Protein 5CQY (pdb70)

Solvent-accessible surface area: 10645 Å² total; per-residue (Å²): 164,116,141,60,30,0,56,84,5,9,33,0,88,1,46,38,68,142,48,105,42,30,0,0,0,0,0,42,93,101,15,0,61,174,58,6,7,0,0,0,0,0,8,41,122,138,84,80,65,102,101,27,26,12,114,29,95,62,184,217,50,1,0,10,0,0,4,2,14,7,0,0,0,86,67,18,30,4,78,109,102,26,90,20,42,111,90,31,23,57,79,0,23,44,59,6,38,98,2,17,21,103,207,107,103,54,32,0,60,56,5,11,34,0,93,0,80,129,82,57,36,0,0,0,0,0,38,89,162,16,0,66,166,28,6,3,0,3,0,0,0,7,46,100,79,62,99,66,55,102,38,29,4,90,21,73,37,192,98,210,86,21,3,0,24,0,17,12,5,20,10,0,14,1,112,86,61,26,3,89,110,92,23,94,17,47,106,76,28,20,88,84,0,9,50,50,10,29,113,5,6,45,18,103,50,71,53,40,84,19,34,69,77,26,82,53,19,58,27

CATH classification: 2.30.30.110

Secondary structure (DSSP, 8-state):
-------TTEEEEEE----EEEEEE-S-HHHHHHHT-EEEEEEES-----TTEEE------EEEGGG-EEE-TTTTT-EEEEE--HHHHHHHHHHHHHHS--/-------TTEEEEE---EEEEE-S-HHHHHHHS-EEEEEEESS----TTEEEEE-SSSEEEEETT--EEE-HHHH-EEEEEE--HHHHHHHHHHHHHHH---/-PPP---S--TT---

Structure (mmCIF, N/CA/C/O backbone):
data_5CQY
#
_entry.id   5CQY
#
_cell.length_a   52.170
_cell.length_b   52.170
_cell.length_c   197.590
_cell.angle_alpha   90.00
_cell.angle_beta   90.00
_cell.angle_gamma   120.00
#
_symmetry.space_group_name_H-M   'P 61'
#
loop_
_entity.id
_entity.type
_entity.pdbx_description
1 polymer 'Endoribonuclease MazF'
2 polymer 'Antitoxin MazE'
3 water water
#
loop_
_atom_site.group_PDB
_atom_site.id
_atom_site.type_sy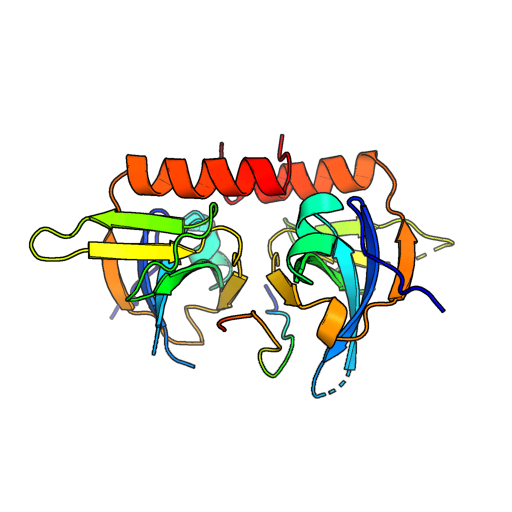mbol
_atom_site.label_atom_id
_atom_site.label_alt_id
_atom_site.label_comp_id
_atom_site.label_asym_id
_atom_site.label_entity_id
_atom_site.label_seq_id
_atom_site.pdbx_PDB_ins_code
_atom_site.Cartn_x
_atom_site.Cartn_y
_atom_site.Cartn_z
_atom_site.occupancy
_atom_site.B_iso_or_equiv
_atom_site.auth_seq_id
_atom_site.auth_comp_id
_atom_site.auth_asym_id
_atom_site.auth_atom_id
_atom_site.pdbx_PDB_model_num
ATOM 1 N N . VAL A 1 2 ? 59.551 -84.362 45.282 1.00 63.32 2 VAL A N 1
ATOM 2 C CA . VAL A 1 2 ? 60.340 -83.149 45.066 1.00 72.04 2 VAL A CA 1
ATOM 3 C C . VAL A 1 2 ? 59.684 -82.255 44.022 1.00 65.09 2 VAL A C 1
ATOM 4 O O . VAL A 1 2 ? 59.235 -82.734 42.987 1.00 71.73 2 VAL A O 1
ATOM 6 N N . SER A 1 3 ? 59.618 -80.959 44.310 1.00 54.76 3 SER A N 1
ATOM 7 C CA . SER A 1 3 ? 59.137 -79.989 43.333 1.00 56.89 3 SER A CA 1
ATOM 8 C C . SER A 1 3 ? 60.283 -79.174 42.714 1.00 62.74 3 SER A C 1
ATOM 9 O O . SER A 1 3 ? 61.128 -78.624 43.425 1.00 72.40 3 SER A O 1
ATOM 12 N N . ARG A 1 4 ? 60.291 -79.095 41.386 1.00 60.03 4 ARG A N 1
ATOM 13 C CA . ARG A 1 4 ? 61.412 -78.535 40.637 1.00 56.95 4 ARG A CA 1
ATOM 14 C C . ARG A 1 4 ? 61.603 -77.036 40.817 1.00 54.93 4 ARG A C 1
ATOM 15 O O . ARG A 1 4 ? 60.641 -76.287 41.024 1.00 49.98 4 ARG A O 1
ATOM 23 N N . TYR A 1 5 ? 62.863 -76.614 40.735 1.00 54.58 5 TYR A N 1
ATOM 24 C CA . TYR A 1 5 ? 63.215 -75.209 40.789 1.00 48.77 5 TYR A CA 1
ATOM 25 C C . TYR A 1 5 ? 62.809 -74.572 39.482 1.00 57.56 5 TYR A C 1
ATOM 26 O O . TYR A 1 5 ? 63.143 -75.080 38.410 1.00 54.86 5 TYR A O 1
ATOM 35 N N . VAL A 1 6 ? 62.085 -73.461 39.582 1.00 60.44 6 VAL A N 1
ATOM 36 C CA . VAL A 1 6 ? 61.648 -72.703 38.418 1.00 53.39 6 VAL A CA 1
ATOM 37 C C . VAL A 1 6 ? 62.359 -71.366 38.374 1.00 56.42 6 VAL A C 1
ATOM 38 O O . VAL A 1 6 ? 62.223 -70.554 39.289 1.00 60.96 6 VAL A O 1
ATOM 42 N N . PRO A 1 7 ? 63.123 -71.133 37.300 1.00 50.48 7 PRO A N 1
ATOM 43 C CA . PRO A 1 7 ? 63.816 -69.864 37.096 1.00 51.14 7 PRO A CA 1
ATOM 44 C C . PRO A 1 7 ? 62.889 -68.674 37.306 1.00 55.47 7 PRO A C 1
ATOM 45 O O . PRO A 1 7 ? 61.704 -68.754 36.991 1.00 62.46 7 PRO A O 1
ATOM 49 N N . ASP A 1 8 ? 63.427 -67.593 37.855 1.00 51.37 8 ASP A N 1
ATOM 50 C CA . ASP A 1 8 ? 62.702 -66.336 37.956 1.00 49.83 8 ASP A CA 1
ATOM 51 C C . ASP A 1 8 ? 63.560 -65.171 37.484 1.00 56.42 8 ASP A C 1
ATOM 52 O O . ASP A 1 8 ? 64.768 -65.311 37.283 1.00 61.20 8 ASP A O 1
ATOM 57 N N . MET A 1 9 ? 62.922 -64.019 37.302 1.00 56.29 9 MET A N 1
ATOM 58 C CA . MET A 1 9 ? 63.605 -62.836 36.810 1.00 51.12 9 MET A CA 1
ATOM 59 C C . MET A 1 9 ? 64.763 -62.493 37.727 1.00 50.47 9 MET A C 1
ATOM 60 O O . MET A 1 9 ? 64.586 -62.316 38.928 1.00 59.19 9 MET A O 1
ATOM 65 N N . GLY A 1 10 ? 65.954 -62.383 37.161 1.00 51.27 10 GLY A N 1
ATOM 66 C CA . GLY A 1 10 ? 67.112 -62.005 37.950 1.00 47.59 10 GLY A CA 1
ATOM 67 C C . GLY A 1 10 ? 67.950 -63.186 38.398 1.00 45.97 10 GLY A C 1
ATOM 68 O O . GLY A 1 10 ? 69.122 -63.033 38.704 1.00 51.25 10 GLY A O 1
ATOM 69 N N . ASP A 1 11 ? 67.360 -64.374 38.426 1.00 50.92 11 ASP A N 1
ATOM 70 C CA . ASP A 1 11 ? 68.101 -65.550 38.861 1.00 49.68 11 ASP A CA 1
ATOM 71 C C . ASP A 1 11 ? 69.348 -65.748 38.012 1.00 50.56 11 ASP A C 1
ATOM 72 O O . ASP A 1 11 ? 69.315 -65.553 36.800 1.00 47.22 11 ASP A O 1
ATOM 77 N N . LEU A 1 12 ? 70.448 -66.130 38.652 1.00 47.53 12 LEU A N 1
ATOM 78 C CA . LEU A 1 12 ? 71.606 -66.622 37.913 1.00 47.14 12 LEU A CA 1
ATOM 79 C C . LEU A 1 12 ? 71.515 -68.137 37.926 1.00 50.07 12 LEU A C 1
ATOM 80 O O . LEU A 1 12 ? 71.293 -68.743 38.975 1.00 49.89 12 LEU A O 1
ATOM 85 N N . ILE A 1 13 ? 71.631 -68.745 36.753 1.00 48.44 13 ILE A N 1
ATOM 86 C CA . ILE A 1 13 ? 71.417 -70.174 36.658 1.00 39.73 13 ILE A CA 1
ATOM 87 C C . ILE A 1 13 ? 72.552 -70.897 35.970 1.00 35.96 13 ILE A C 1
ATOM 88 O O . ILE A 1 13 ? 73.371 -70.310 35.272 1.00 42.60 13 ILE A O 1
ATOM 93 N N . TRP A 1 14 ? 72.569 -72.199 36.173 1.00 33.68 14 TRP A N 1
ATOM 94 C CA . TRP A 1 14 ? 73.552 -73.062 35.558 1.00 51.15 14 TRP A CA 1
ATOM 95 C C . TRP A 1 14 ? 72.762 -73.899 34.550 1.00 49.09 14 TRP A C 1
ATOM 96 O O . TRP A 1 14 ? 71.772 -74.537 34.908 1.00 50.83 14 TRP A O 1
ATOM 107 N N . VAL A 1 15 ? 73.166 -73.873 33.287 1.00 51.55 15 VAL A N 1
ATOM 108 C CA . VAL A 1 15 ? 72.437 -74.641 32.271 1.00 66.11 15 VAL A CA 1
ATOM 109 C C . VAL A 1 15 ? 73.356 -75.525 31.438 1.00 94.30 15 VAL A C 1
ATOM 110 O O . VAL A 1 15 ? 74.545 -75.235 31.295 1.00 106.46 15 VAL A O 1
ATOM 114 N N . ASP A 1 16 ? 72.796 -76.601 30.888 1.00 107.25 16 ASP A N 1
ATOM 115 C CA . ASP A 1 16 ? 73.598 -77.656 30.273 1.00 121.21 16 ASP A CA 1
ATOM 116 C C . ASP A 1 16 ? 73.288 -77.875 28.788 1.00 127.20 16 ASP A C 1
ATOM 117 O O . ASP A 1 16 ? 72.129 -77.858 28.373 1.00 131.36 16 ASP A O 1
ATOM 122 N N . PHE A 1 17 ? 74.342 -78.078 27.998 1.00 127.60 17 PHE A N 1
ATOM 123 C CA . PHE A 1 17 ? 74.219 -78.236 26.548 1.00 126.57 17 PHE A CA 1
ATOM 124 C C . PHE A 1 17 ? 75.190 -79.287 25.989 1.00 134.21 17 PHE A C 1
ATOM 125 O O . PHE A 1 17 ? 76.091 -79.749 26.693 1.00 137.49 17 PHE A O 1
ATOM 133 N N . ASP A 1 18 ? 74.9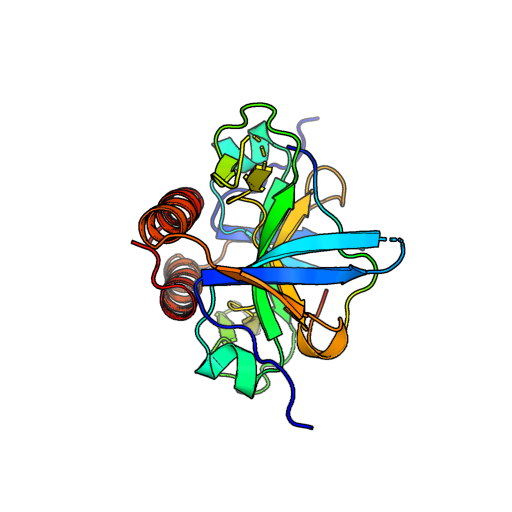86 -79.672 24.729 1.00 135.13 18 ASP A N 1
ATOM 134 C CA . ASP A 1 18 ? 75.801 -80.702 24.077 1.00 136.37 18 ASP A CA 1
ATOM 135 C C . ASP A 1 18 ? 76.638 -80.184 22.898 1.00 137.24 18 ASP A C 1
ATOM 136 O O . ASP A 1 18 ? 76.086 -79.684 21.918 1.00 132.75 18 ASP A O 1
ATOM 138 N N . PRO A 1 19 ? 77.971 -80.239 23.027 1.00 142.36 19 PRO A N 1
ATOM 139 C CA . PRO A 1 19 ? 78.706 -80.710 24.189 1.00 143.88 19 PRO A CA 1
ATOM 140 C C . PRO A 1 19 ? 79.594 -79.601 24.719 1.00 145.67 19 PRO A C 1
ATOM 141 O O . PRO A 1 19 ? 80.129 -78.812 23.946 1.00 146.02 19 PRO A O 1
ATOM 145 N N . GLY A 1 27 ? 79.339 -79.432 28.329 1.00 123.79 27 GLY A N 1
ATOM 146 C CA . GLY A 1 27 ? 79.534 -78.044 28.712 1.00 122.79 27 GLY A CA 1
ATOM 147 C C . GLY A 1 27 ? 78.414 -77.485 29.569 1.00 116.92 27 GLY A C 1
ATOM 148 O O . GLY A 1 27 ? 77.239 -77.765 29.337 1.00 118.31 27 GLY A O 1
ATOM 149 N N . HIS A 1 28 ? 78.745 -76.640 30.539 1.00 105.30 28 HIS A N 1
ATOM 150 C CA . HIS A 1 28 ? 77.730 -76.019 31.366 1.00 91.14 28 HIS A CA 1
ATOM 151 C C . HIS A 1 28 ? 78.035 -74.553 31.453 1.00 83.66 28 HIS A C 1
ATOM 152 O O . HIS A 1 28 ? 79.167 -74.166 31.494 1.00 89.98 28 HIS A O 1
ATOM 159 N N . ARG A 1 29 ? 77.028 -73.722 31.511 1.00 78.62 29 ARG A N 1
ATOM 160 C CA . ARG A 1 29 ? 77.206 -72.277 31.447 1.00 76.13 29 ARG A CA 1
ATOM 161 C C . ARG A 1 29 ? 76.270 -71.581 32.431 1.00 68.12 29 ARG A C 1
ATOM 162 O O . ARG A 1 29 ? 75.140 -72.030 32.644 1.00 69.01 29 ARG A O 1
ATOM 170 N N . PRO A 1 30 ? 76.737 -70.486 33.043 1.00 51.73 30 PRO A N 1
ATOM 171 C CA . PRO A 1 30 ? 75.844 -69.622 33.818 1.00 50.94 30 PRO A CA 1
ATOM 172 C C . PRO A 1 30 ? 75.089 -68.691 32.884 1.00 49.82 30 PRO A C 1
ATOM 173 O O . PRO A 1 30 ? 75.635 -68.300 31.854 1.00 47.95 30 PRO A O 1
ATOM 177 N N . ALA A 1 31 ? 73.878 -68.302 33.263 1.00 37.70 31 ALA A N 1
ATOM 178 C CA . ALA A 1 31 ? 73.123 -67.333 32.498 1.00 40.27 31 ALA A CA 1
ATOM 179 C C . ALA A 1 31 ? 72.252 -66.527 33.445 1.00 42.45 31 ALA A C 1
ATOM 180 O O . ALA A 1 31 ? 71.888 -67.006 34.521 1.00 44.34 31 ALA A O 1
ATOM 182 N N . VAL A 1 32 ? 71.906 -65.312 33.035 1.00 42.25 32 VAL A N 1
ATOM 183 C CA . VAL A 1 32 ? 70.969 -64.484 33.786 1.00 44.94 32 VAL A CA 1
ATOM 184 C C . VAL A 1 32 ? 69.563 -64.537 33.178 1.00 48.02 32 VAL A C 1
ATOM 185 O O . VAL A 1 32 ? 69.391 -64.320 31.992 1.00 50.69 32 VAL A O 1
ATOM 189 N N . VAL A 1 33 ? 68.562 -64.808 34.007 1.00 47.85 33 VAL A N 1
ATOM 190 C CA . VAL A 1 33 ? 67.192 -64.967 33.548 1.00 42.11 33 VAL A CA 1
ATOM 191 C C . VAL A 1 33 ? 66.469 -63.627 33.431 1.00 50.69 33 VAL A C 1
ATOM 192 O O . VAL A 1 33 ? 66.337 -62.889 34.417 1.00 51.48 33 VAL A O 1
ATOM 196 N N . LEU A 1 34 ? 66.054 -63.289 32.209 1.00 52.71 34 LEU A N 1
ATOM 197 C CA . LEU A 1 34 ? 65.343 -62.030 31.955 1.00 52.71 34 LEU A CA 1
ATOM 198 C C . LEU A 1 34 ? 63.816 -62.053 31.996 1.00 54.90 34 LEU A C 1
ATOM 199 O O . LEU A 1 34 ? 63.189 -61.034 32.269 1.00 66.31 34 LEU A O 1
ATOM 204 N N . SER A 1 35 ? 63.226 -63.221 31.785 1.00 49.64 35 SER A N 1
ATOM 205 C CA . SER A 1 35 ? 61.779 -63.354 31.763 1.00 47.54 35 SER A CA 1
ATOM 206 C C . SER A 1 35 ? 61.231 -63.644 33.162 1.00 65.18 35 SER A C 1
ATOM 207 O O . SER A 1 35 ? 61.924 -64.224 33.994 1.00 74.63 35 SER A O 1
ATOM 210 N N . PRO A 1 36 ? 59.976 -63.232 33.422 1.00 66.26 36 PRO A N 1
ATOM 211 C CA . PRO A 1 36 ? 59.250 -63.454 34.681 1.00 54.10 36 PRO A CA 1
ATOM 212 C C . PRO A 1 36 ? 58.738 -64.875 34.908 1.00 59.31 36 PRO A C 1
ATOM 213 O O . PRO A 1 36 ? 58.512 -65.652 33.982 1.00 64.16 36 PRO A O 1
ATOM 217 N N . PHE A 1 37 ? 58.534 -65.185 36.181 1.00 69.87 37 PHE A N 1
ATOM 218 C CA . PHE A 1 37 ? 58.142 -66.512 36.640 1.00 65.84 37 PHE A CA 1
ATOM 219 C C . PHE A 1 37 ? 56.945 -67.122 35.904 1.00 61.98 37 PHE A C 1
ATOM 220 O O . PHE A 1 37 ? 56.998 -68.279 35.479 1.00 54.54 37 PHE A O 1
ATOM 228 N N . MET A 1 38 ? 55.880 -66.371 35.763 1.00 67.16 38 MET A N 1
ATOM 229 C CA . MET A 1 38 ? 54.699 -66.861 35.096 1.00 65.43 38 MET A CA 1
ATOM 230 C C . MET A 1 38 ? 55.041 -67.478 33.763 1.00 59.52 38 MET A C 1
ATOM 231 O O . MET A 1 38 ? 54.773 -68.620 33.520 1.00 66.13 38 MET A O 1
ATOM 234 N N . TYR A 1 39 ? 55.649 -66.703 32.901 1.00 45.48 39 TYR A N 1
ATOM 235 C CA . TYR A 1 39 ? 56.089 -67.187 31.601 1.00 43.50 39 TYR A CA 1
ATOM 236 C C . TYR A 1 39 ? 56.983 -68.425 31.667 1.00 56.42 39 TYR A C 1
ATOM 237 O O . TYR A 1 39 ? 56.678 -69.452 31.029 1.00 49.45 39 TYR A O 1
ATOM 246 N N . ASN A 1 40 ? 58.087 -68.315 32.417 1.00 56.71 40 ASN A N 1
ATOM 247 C CA . ASN A 1 40 ? 59.064 -69.403 32.545 1.00 53.64 40 ASN A CA 1
ATOM 248 C C . ASN A 1 40 ? 58.414 -70.699 33.026 1.00 44.07 40 ASN A C 1
ATOM 249 O O . ASN A 1 40 ? 58.695 -71.773 32.503 1.00 48.52 40 ASN A O 1
ATOM 254 N N . ASN A 1 41 ? 57.537 -70.599 34.021 1.00 41.01 41 ASN A N 1
ATOM 255 C CA . ASN A 1 41 ? 56.831 -71.778 34.524 1.00 55.97 41 ASN A CA 1
ATOM 256 C C . ASN A 1 41 ? 55.849 -72.384 33.515 1.00 59.73 41 ASN A C 1
ATOM 257 O O . ASN A 1 41 ? 55.861 -73.600 33.287 1.00 49.70 41 ASN A O 1
ATOM 262 N N . LYS A 1 42 ? 55.017 -71.547 32.900 1.00 57.83 42 LYS A N 1
ATOM 263 C CA . LYS A 1 42 ? 54.044 -72.000 31.918 1.00 59.35 42 LYS A CA 1
ATOM 264 C C . LYS A 1 42 ? 54.632 -72.648 30.710 1.00 60.98 42 LYS A C 1
ATOM 265 O O . LYS A 1 42 ? 54.177 -73.662 30.283 1.00 56.35 42 LYS A O 1
ATOM 271 N N . THR A 1 43 ? 55.677 -72.064 30.175 1.00 63.81 43 THR A N 1
ATOM 272 C CA . THR A 1 43 ? 56.270 -72.551 28.933 1.00 59.48 43 THR A CA 1
ATOM 273 C C . THR A 1 43 ? 57.437 -73.537 29.079 1.00 60.99 43 THR A C 1
ATOM 274 O O . THR A 1 43 ? 57.830 -74.190 28.107 1.00 57.80 43 THR A O 1
ATOM 278 N N . GLY A 1 44 ? 57.996 -73.648 30.282 1.00 59.38 44 GLY A N 1
ATOM 279 C CA . GLY A 1 44 ? 59.175 -74.475 30.486 1.00 42.14 44 GLY A CA 1
ATOM 280 C C . GLY A 1 44 ? 60.317 -73.913 29.684 1.00 39.99 44 GLY A C 1
ATOM 281 O O . GLY A 1 44 ? 61.183 -74.655 29.208 1.00 50.89 44 GLY A O 1
ATOM 282 N N . MET A 1 45 ? 60.305 -72.589 29.536 1.00 35.74 45 MET A N 1
ATOM 283 C CA . MET A 1 45 ? 61.292 -71.860 28.732 1.00 44.73 45 MET A CA 1
ATOM 284 C C . MET A 1 45 ? 61.599 -70.501 29.368 1.00 49.20 45 MET A C 1
ATOM 285 O O . MET A 1 45 ? 60.836 -69.999 30.194 1.00 52.47 45 MET A O 1
ATOM 290 N N . CYS A 1 46 ? 62.709 -69.888 28.994 1.00 46.82 46 CYS A N 1
ATOM 291 C CA . CYS A 1 46 ? 62.964 -68.540 29.478 1.00 45.45 46 CYS A CA 1
ATOM 292 C C . CYS A 1 46 ? 63.897 -67.759 28.581 1.00 37.70 46 CYS A C 1
ATOM 293 O O . CYS A 1 46 ? 64.636 -68.327 27.768 1.00 44.53 46 CYS A O 1
ATOM 296 N N . LEU A 1 47 ? 63.854 -66.443 28.728 1.00 38.76 47 LEU A N 1
ATOM 297 C CA . LEU A 1 47 ? 64.853 -65.579 28.105 1.00 45.69 47 LEU A CA 1
ATOM 298 C C . LEU A 1 47 ? 65.997 -65.268 29.071 1.00 48.02 47 LEU A C 1
ATOM 299 O O . LEU A 1 47 ? 65.777 -64.957 30.244 1.00 51.96 47 LEU A O 1
ATOM 304 N N . CYS A 1 48 ? 67.222 -65.345 28.573 1.00 41.31 48 CYS A N 1
ATOM 305 C CA . CYS A 1 48 ? 68.368 -65.145 29.427 1.00 43.54 48 CYS A CA 1
ATOM 306 C C . CYS A 1 48 ? 69.587 -64.682 28.650 1.00 51.21 48 CYS A C 1
ATOM 307 O O . CYS A 1 48 ? 69.605 -64.749 27.428 1.00 47.54 48 CYS A O 1
ATOM 310 N N . VAL A 1 49 ? 70.594 -64.172 29.360 1.00 47.40 49 VAL A N 1
ATOM 311 C CA . VAL A 1 49 ? 71.860 -63.862 28.707 1.00 48.38 49 VAL A CA 1
ATOM 312 C C . VAL A 1 49 ? 72.986 -64.700 29.309 1.00 41.90 49 VAL A C 1
ATOM 313 O O . VAL A 1 49 ? 73.007 -64.958 30.507 1.00 48.76 49 VAL A O 1
ATOM 317 N N . PRO A 1 50 ? 73.912 -65.153 28.466 1.00 36.37 50 PRO A N 1
ATOM 318 C CA . PRO A 1 50 ? 75.006 -66.004 28.930 1.00 43.16 50 PRO A CA 1
ATOM 319 C C . PRO A 1 50 ? 76.092 -65.222 29.685 1.00 59.26 50 PRO A C 1
ATOM 320 O O . PRO A 1 50 ? 76.355 -64.044 29.410 1.00 61.04 50 PRO A O 1
ATOM 324 N N . CYS A 1 51 ? 76.725 -65.893 30.639 1.00 60.28 51 CYS A N 1
ATOM 325 C CA . CYS A 1 51 ? 77.796 -65.280 31.410 1.00 55.50 51 CYS A CA 1
ATOM 326 C C . CYS A 1 51 ? 79.095 -66.003 31.151 1.00 55.87 51 CYS A C 1
ATOM 327 O O . CYS A 1 51 ? 79.101 -67.149 30.704 1.00 60.55 51 CYS A O 1
ATOM 330 N N . THR A 1 52 ? 80.194 -65.307 31.404 1.00 62.92 52 THR A N 1
ATOM 331 C CA . THR A 1 52 ? 81.516 -65.912 31.413 1.00 62.15 52 THR A CA 1
ATOM 332 C C . THR A 1 52 ? 82.329 -65.227 32.496 1.00 69.55 52 THR A C 1
ATOM 333 O O . THR A 1 52 ? 81.926 -64.184 33.015 1.00 59.48 52 THR A O 1
ATOM 337 N N . THR A 1 53 ? 83.457 -65.836 32.850 1.00 84.80 53 THR A N 1
ATOM 338 C CA . THR A 1 53 ? 84.398 -65.270 33.811 1.00 81.56 53 THR A CA 1
ATOM 339 C C . THR A 1 53 ? 85.423 -64.397 33.099 1.00 81.73 53 THR A C 1
ATOM 340 O O . THR A 1 53 ? 86.165 -63.643 33.721 1.00 82.26 53 THR A O 1
ATOM 344 N N . GLN A 1 54 ? 85.437 -64.487 31.778 1.00 84.49 54 GLN A N 1
ATOM 345 C CA . GLN A 1 54 ? 86.379 -63.735 30.978 1.00 86.69 54 GLN A CA 1
ATOM 346 C C . GLN A 1 54 ? 85.768 -62.402 30.576 1.00 86.80 54 GLN A C 1
ATOM 347 O O . GLN A 1 54 ? 84.827 -62.352 29.788 1.00 81.84 54 GLN A O 1
ATOM 353 N N . SER A 1 55 ? 86.307 -61.319 31.124 1.00 90.81 55 SER A N 1
ATOM 354 C CA . SER A 1 55 ? 85.887 -59.977 30.735 1.00 79.26 55 SER A CA 1
ATOM 355 C C . SER A 1 55 ? 86.923 -59.382 29.786 1.00 72.69 55 SER A C 1
ATOM 356 O O . SER A 1 55 ? 88.062 -59.113 30.183 1.00 64.60 55 SER A O 1
ATOM 359 N N . LYS A 1 56 ? 86.534 -59.234 28.522 1.00 65.43 56 LYS A N 1
ATOM 360 C CA . LYS A 1 56 ? 87.410 -58.669 27.498 1.00 58.80 56 LYS A CA 1
ATOM 361 C C . LYS A 1 56 ? 87.141 -57.193 27.228 1.00 50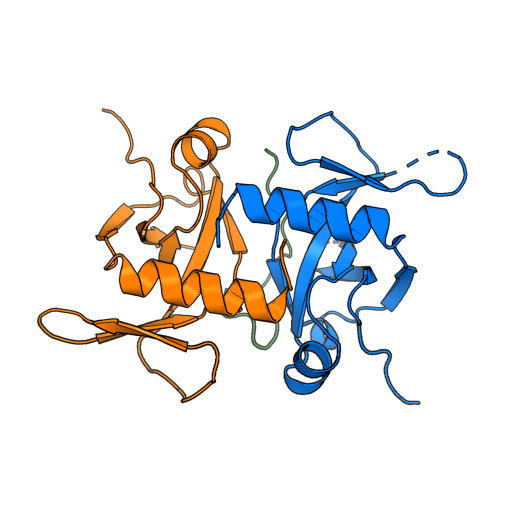.96 56 LYS A C 1
ATOM 362 O O . LYS A 1 56 ? 87.864 -56.565 26.474 1.00 56.88 56 LYS A O 1
ATOM 364 N N . GLY A 1 57 ? 86.106 -56.640 27.856 1.00 61.45 57 GLY A N 1
ATOM 365 C CA . GLY A 1 57 ? 85.758 -55.237 27.680 1.00 64.55 57 GLY A CA 1
ATOM 366 C C . GLY A 1 57 ? 84.932 -54.873 26.455 1.00 68.68 57 GLY A C 1
ATOM 367 O O . GLY A 1 57 ? 85.062 -53.776 25.908 1.00 69.16 57 GLY A O 1
ATOM 368 N N . TYR A 1 58 ? 84.085 -55.795 26.015 1.00 73.22 58 TYR A N 1
ATOM 369 C CA . TYR A 1 58 ? 83.170 -55.527 24.909 1.00 69.65 58 TYR A CA 1
ATOM 370 C C . TYR A 1 58 ? 82.086 -54.531 25.318 1.00 73.54 58 TYR A C 1
ATOM 371 O O . TYR A 1 58 ? 81.706 -54.457 26.490 1.00 75.45 58 TYR A O 1
ATOM 380 N N . PRO A 1 59 ? 81.596 -53.741 24.352 1.00 65.87 59 PRO A N 1
ATOM 381 C CA . PRO A 1 59 ? 80.591 -52.714 24.663 1.00 66.28 59 PRO A CA 1
ATOM 382 C C . PRO A 1 59 ? 79.347 -53.246 25.388 1.00 69.12 59 PRO A C 1
ATOM 383 O O . PRO A 1 59 ? 78.813 -52.532 26.234 1.00 75.11 59 PRO A O 1
ATOM 387 N N . PHE A 1 60 ? 78.901 -54.461 25.074 1.00 59.51 60 PHE A N 1
ATOM 388 C CA . PHE A 1 60 ? 77.684 -54.998 25.693 1.00 61.11 60 PHE A CA 1
ATOM 389 C C . PHE A 1 60 ? 77.879 -55.863 26.944 1.00 57.51 60 PHE A C 1
ATOM 390 O O . PHE A 1 60 ? 76.917 -56.399 27.492 1.00 53.17 60 PHE A O 1
ATOM 398 N N . GLU A 1 61 ? 79.118 -55.990 27.402 1.00 66.86 61 GLU A N 1
ATOM 399 C CA . GLU A 1 61 ? 79.386 -56.683 28.660 1.00 64.82 61 GLU A CA 1
ATOM 400 C C . GLU A 1 61 ? 78.808 -55.927 29.850 1.00 67.71 61 GLU A C 1
ATOM 401 O O . GLU A 1 61 ? 78.819 -54.695 29.887 1.00 69.28 61 GLU A O 1
ATOM 407 N N . VAL A 1 62 ? 78.297 -56.679 30.816 1.00 67.57 62 VAL A N 1
ATOM 408 C CA . VAL A 1 62 ? 77.962 -56.137 32.126 1.00 55.30 62 VAL A CA 1
ATOM 409 C C . VAL A 1 62 ? 78.687 -56.921 33.226 1.00 57.47 62 VAL A C 1
ATOM 410 O O . VAL A 1 62 ? 78.525 -58.138 33.342 1.00 52.20 62 VAL A O 1
ATOM 414 N N . VAL A 1 63 ? 79.494 -56.213 34.019 1.00 55.55 63 VAL A N 1
ATOM 415 C CA . VAL A 1 63 ? 80.188 -56.809 35.158 1.00 47.30 63 VAL A CA 1
ATOM 416 C C . VAL A 1 63 ? 79.209 -57.424 36.161 1.00 53.77 63 VAL A C 1
ATOM 417 O O . VAL A 1 63 ? 78.237 -56.789 36.592 1.00 53.74 63 VAL A O 1
ATOM 421 N N . LEU A 1 64 ? 79.457 -58.677 36.506 1.00 53.42 64 LEU A N 1
ATOM 422 C CA . LEU A 1 64 ? 78.753 -59.321 37.601 1.00 55.05 64 LEU A CA 1
ATOM 423 C C . LEU A 1 64 ? 79.750 -59.441 38.752 1.00 67.80 64 LEU A C 1
ATOM 424 O O . LEU A 1 64 ? 80.748 -60.160 38.637 1.00 65.21 64 LEU A O 1
ATOM 429 N N . SER A 1 65 ? 79.499 -58.730 39.850 1.00 76.54 65 SER A N 1
ATOM 430 C CA . SER A 1 65 ? 80.448 -58.704 40.970 1.00 84.71 65 SER A CA 1
ATOM 431 C C . SER A 1 65 ? 80.129 -59.746 42.050 1.00 81.35 65 SER A C 1
ATOM 432 O O . SER A 1 65 ? 79.148 -59.623 42.784 1.00 72.02 65 SER A O 1
ATOM 435 N N . GLY A 1 66 ? 80.977 -60.765 42.139 1.00 85.42 66 GLY A N 1
ATOM 436 C CA . GLY A 1 66 ? 80.820 -61.809 43.131 1.00 97.68 66 GLY A CA 1
ATOM 437 C C . GLY A 1 66 ? 81.895 -61.618 44.175 1.00 109.86 66 GLY A C 1
ATOM 438 O O . GLY A 1 66 ? 82.460 -60.529 44.290 1.00 110.05 66 GLY A O 1
ATOM 439 N N . GLN A 1 67 ? 82.190 -62.664 44.936 1.00 116.71 67 GLN A N 1
ATOM 440 C CA . GLN A 1 67 ? 83.244 -62.558 45.928 1.00 129.28 67 GLN A CA 1
ATOM 441 C C . GLN A 1 67 ? 84.593 -62.489 45.212 1.00 130.68 67 GLN A C 1
ATOM 442 O O . GLN A 1 67 ? 84.928 -63.377 44.422 1.00 136.20 67 GLN A O 1
ATOM 448 N N . GLU A 1 68 ? 85.349 -61.424 45.485 1.00 121.19 68 GLU A N 1
ATOM 449 C CA . GLU A 1 68 ? 86.643 -61.182 44.850 1.00 117.38 68 GLU A CA 1
ATOM 450 C C . GLU A 1 68 ? 86.483 -60.732 43.406 1.00 119.62 68 GLU A C 1
ATOM 451 O O . GLU A 1 68 ? 85.920 -61.456 42.583 1.00 126.30 68 GLU A O 1
ATOM 457 N N . GLY A 1 71 ? 83.262 -62.172 36.699 1.00 97.85 71 GLY A N 1
ATOM 458 C CA . GLY A 1 71 ? 82.452 -62.594 35.566 1.00 89.92 71 GLY A CA 1
ATOM 459 C C . GLY A 1 71 ? 81.798 -61.449 34.806 1.00 79.03 71 GLY A C 1
ATOM 460 O O . GLY A 1 71 ? 81.624 -60.360 35.347 1.00 73.89 71 GLY A O 1
ATOM 461 N N . VAL A 1 72 ? 81.441 -61.690 33.546 1.00 77.52 72 VAL A N 1
ATOM 462 C CA . VAL A 1 72 ? 80.706 -60.701 32.753 1.00 82.75 72 VAL A CA 1
ATOM 463 C C . VAL A 1 72 ? 79.450 -61.319 32.111 1.00 74.43 72 VAL A C 1
ATOM 464 O O . VAL A 1 72 ? 79.485 -62.449 31.632 1.00 71.32 72 VAL A O 1
ATOM 466 N N . ALA A 1 73 ? 78.336 -60.589 32.130 1.00 69.56 73 ALA A N 1
ATOM 467 C CA . ALA A 1 73 ? 77.139 -60.994 31.384 1.00 60.20 73 ALA A CA 1
ATOM 468 C C . ALA A 1 73 ? 77.156 -60.352 30.003 1.00 59.37 73 ALA A C 1
ATOM 469 O O . ALA A 1 73 ? 77.337 -59.135 29.883 1.00 49.49 73 ALA A O 1
ATOM 471 N N . LEU A 1 74 ? 76.951 -61.155 28.962 1.00 54.77 74 LEU A N 1
ATOM 472 C CA . LEU A 1 74 ? 76.924 -60.602 27.614 1.00 48.14 74 LEU A CA 1
ATOM 473 C C . LEU A 1 74 ? 75.484 -60.238 27.268 1.00 51.36 74 LEU A C 1
ATOM 474 O O . LEU A 1 74 ? 74.676 -61.101 26.928 1.00 51.42 74 LEU A O 1
ATOM 479 N N . ALA A 1 75 ? 75.186 -58.949 27.265 1.00 50.48 75 ALA A N 1
ATOM 480 C CA . ALA A 1 75 ? 73.801 -58.523 27.146 1.00 51.76 75 ALA A CA 1
ATOM 481 C C . ALA A 1 75 ? 73.231 -58.629 25.716 1.00 47.12 75 ALA A C 1
ATOM 482 O O . ALA A 1 75 ? 72.025 -58.746 25.559 1.00 40.83 75 ALA A O 1
ATOM 484 N N . ASP A 1 76 ? 74.092 -58.610 24.695 1.00 52.06 76 ASP A N 1
ATOM 485 C CA . ASP A 1 76 ? 73.656 -58.730 23.290 1.00 53.84 76 ASP A CA 1
ATOM 486 C C . ASP A 1 76 ? 73.382 -60.171 22.893 1.00 59.65 76 ASP A C 1
ATOM 487 O O . ASP A 1 76 ? 72.905 -60.454 21.803 1.00 71.50 76 ASP A O 1
ATOM 492 N N . GLN A 1 77 ? 73.712 -61.078 23.791 1.00 64.56 77 GLN A N 1
ATOM 493 C CA . GLN A 1 77 ? 73.672 -62.509 23.523 1.00 57.50 77 GLN A CA 1
ATOM 494 C C . GLN A 1 77 ? 72.397 -63.220 23.949 1.00 47.77 77 GLN A C 1
ATOM 495 O O . GLN A 1 77 ? 72.430 -64.415 24.262 1.00 48.64 77 GLN A O 1
ATOM 501 N N . VAL A 1 78 ? 71.320 -62.451 24.098 1.00 43.54 78 VAL A N 1
ATOM 502 C CA . VAL A 1 78 ? 70.010 -62.986 24.500 1.00 46.84 78 VAL A CA 1
ATOM 503 C C . VAL A 1 78 ? 69.586 -64.230 23.723 1.00 52.55 78 VAL A C 1
ATOM 504 O O . VAL A 1 78 ? 69.759 -64.323 22.504 1.00 57.00 78 VAL A O 1
ATOM 508 N N . LYS A 1 79 ? 69.035 -65.190 24.456 1.00 43.89 79 LYS A N 1
ATOM 509 C CA . LYS A 1 79 ? 68.696 -66.477 23.902 1.00 44.27 79 LYS A CA 1
ATOM 510 C C . LYS A 1 79 ? 67.505 -67.029 24.643 1.00 50.06 79 LYS A C 1
ATOM 511 O O . LYS A 1 79 ? 67.454 -66.943 25.871 1.00 52.13 79 LYS A O 1
ATOM 515 N N . SER A 1 80 ? 66.567 -67.632 23.907 1.00 47.95 80 SER A N 1
ATOM 516 C CA . SER A 1 80 ? 65.458 -68.367 24.518 1.00 41.87 80 SER A CA 1
ATOM 517 C C . SER A 1 80 ? 65.944 -69.777 24.744 1.00 46.44 80 SER A C 1
ATOM 518 O O . SER A 1 80 ? 66.495 -70.399 23.837 1.00 50.09 80 SER A O 1
ATOM 521 N N . ILE A 1 81 ? 65.772 -70.288 25.955 1.00 41.38 81 ILE A N 1
ATOM 522 C CA . ILE A 1 81 ? 66.231 -71.642 26.237 1.00 40.03 81 ILE A CA 1
ATOM 523 C C . ILE A 1 81 ? 65.146 -72.429 26.940 1.00 42.04 81 ILE A C 1
ATOM 524 O O . ILE A 1 81 ? 64.336 -71.864 27.670 1.00 42.12 81 ILE A O 1
ATOM 529 N N . ALA A 1 82 ? 65.123 -73.738 26.723 1.00 45.71 82 ALA A N 1
ATOM 530 C CA . ALA A 1 82 ? 64.126 -74.530 27.400 1.00 56.24 82 ALA A CA 1
ATOM 531 C C . ALA A 1 82 ? 64.826 -74.922 28.673 1.00 59.53 82 ALA A C 1
ATOM 532 O O . ALA A 1 82 ? 65.657 -75.826 28.677 1.00 57.81 82 ALA A O 1
ATOM 534 N N . TRP A 1 83 ? 64.451 -74.274 29.769 1.00 61.73 83 TRP A N 1
ATOM 535 C CA . TRP A 1 83 ? 65.242 -74.372 30.981 1.00 60.79 83 TRP A CA 1
ATOM 536 C C . TRP A 1 83 ? 64.925 -75.685 31.652 1.00 62.59 83 TRP A C 1
ATOM 537 O O . TRP A 1 83 ? 65.789 -76.311 32.254 1.00 54.67 83 TRP A O 1
ATOM 548 N N . ARG A 1 84 ? 63.672 -76.098 31.505 1.00 63.78 84 ARG A N 1
ATOM 549 C CA . ARG A 1 84 ? 63.156 -77.317 32.106 1.00 64.36 84 ARG A CA 1
ATOM 550 C C . ARG A 1 84 ? 63.909 -78.504 31.561 1.00 71.57 84 ARG A C 1
ATOM 551 O O . ARG A 1 84 ? 64.349 -79.368 32.304 1.00 82.1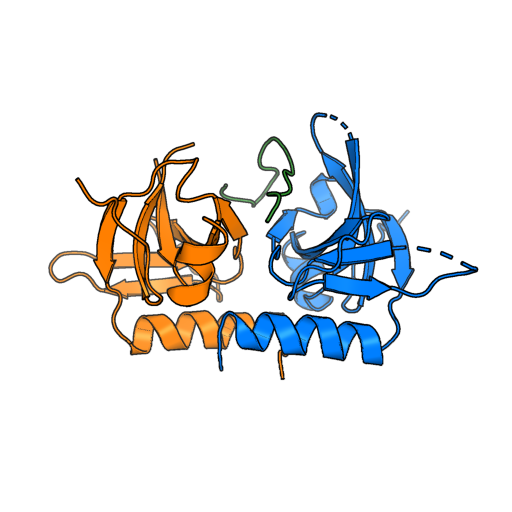5 84 ARG A O 1
ATOM 559 N N . ALA A 1 85 ? 64.060 -78.527 30.245 1.00 81.09 85 ALA A N 1
ATOM 560 C CA . ALA A 1 85 ? 64.654 -79.660 29.546 1.00 73.91 85 ALA A CA 1
ATOM 561 C C . ALA A 1 85 ? 66.179 -79.685 29.657 1.00 65.70 85 ALA A C 1
ATOM 562 O O . ALA A 1 85 ? 66.792 -80.732 29.510 1.00 76.76 85 ALA A O 1
ATOM 564 N N . ARG A 1 86 ? 66.785 -78.530 29.901 1.00 59.24 86 ARG A N 1
ATOM 565 C CA . ARG A 1 86 ? 68.236 -78.432 30.004 1.00 69.34 86 ARG A CA 1
ATOM 566 C C . ARG A 1 86 ? 68.736 -78.579 31.449 1.00 73.30 86 ARG A C 1
ATOM 567 O O . ARG A 1 86 ? 69.928 -78.435 31.715 1.00 73.11 86 ARG A O 1
ATOM 575 N N . GLY A 1 87 ? 67.820 -78.841 32.376 1.00 72.26 87 GLY A N 1
ATOM 576 C CA . GLY A 1 87 ? 68.169 -79.028 33.775 1.00 75.32 87 GLY A CA 1
ATOM 577 C C . GLY A 1 87 ? 68.782 -77.822 34.469 1.00 73.32 87 GLY A C 1
ATOM 578 O O . GLY A 1 87 ? 69.796 -77.933 35.160 1.00 81.69 87 GLY A O 1
ATOM 579 N N . ALA A 1 88 ? 68.160 -76.664 34.299 1.00 58.81 88 ALA A N 1
ATOM 580 C CA . ALA A 1 88 ? 68.638 -75.450 34.933 1.00 52.51 88 ALA A CA 1
ATOM 581 C C . ALA A 1 88 ? 68.569 -75.529 36.463 1.00 53.92 88 ALA A C 1
ATOM 582 O O . ALA A 1 88 ? 67.549 -75.898 37.039 1.00 55.63 88 ALA A O 1
ATOM 584 N N . THR A 1 89 ? 69.674 -75.182 37.111 1.00 52.73 89 THR A N 1
ATOM 585 C CA . THR A 1 89 ? 69.721 -75.079 38.564 1.00 51.23 89 THR A CA 1
ATOM 586 C C . THR A 1 89 ? 70.119 -73.664 39.002 1.00 51.29 89 THR A C 1
ATOM 587 O O . THR A 1 89 ? 70.719 -72.911 38.234 1.00 46.50 89 THR A O 1
ATOM 591 N N . LYS A 1 90 ? 69.771 -73.293 40.230 1.00 52.22 90 LYS A N 1
ATOM 592 C CA . LYS A 1 90 ? 70.017 -71.926 40.679 1.00 43.88 90 LYS A CA 1
ATOM 593 C C . LYS A 1 90 ? 71.392 -71.777 41.321 1.00 43.35 90 LYS A C 1
ATOM 594 O O . LYS A 1 90 ? 71.693 -72.445 42.307 1.00 47.96 90 LYS A O 1
ATOM 600 N N . LYS A 1 91 ? 72.231 -70.945 40.703 1.00 41.09 91 LYS A N 1
ATOM 601 C CA . LYS A 1 91 ? 73.545 -70.570 41.213 1.00 51.39 91 LYS A CA 1
ATOM 602 C C . LYS A 1 91 ? 73.521 -69.396 42.215 1.00 60.17 91 LYS A C 1
ATOM 603 O O . LYS A 1 91 ? 74.321 -69.346 43.152 1.00 62.45 91 LYS A O 1
ATOM 609 N N . GLY A 1 92 ? 72.603 -68.457 41.998 1.00 55.31 92 GLY A N 1
ATOM 610 C CA . GLY A 1 92 ? 72.474 -67.274 42.830 1.00 44.96 92 GLY A CA 1
ATOM 611 C C . GLY A 1 92 ? 71.488 -66.277 42.238 1.00 49.06 92 GLY A C 1
ATOM 612 O O . GLY A 1 92 ? 70.611 -66.659 41.466 1.00 49.00 92 GLY A O 1
ATOM 613 N N . THR A 1 93 ? 71.611 -65.002 42.608 1.00 52.91 93 THR A N 1
ATOM 614 C CA . THR A 1 93 ? 70.752 -63.947 42.054 1.00 56.84 93 THR A CA 1
ATOM 615 C C . THR A 1 93 ? 71.520 -62.650 41.800 1.00 59.50 93 THR A C 1
ATOM 616 O O . THR A 1 93 ? 72.360 -62.245 42.607 1.00 57.62 93 THR A O 1
ATOM 620 N N . VAL A 1 94 ? 71.230 -61.996 40.680 1.00 56.69 94 VAL A N 1
ATOM 621 C CA . VAL A 1 94 ? 71.865 -60.720 40.398 1.00 59.39 94 VAL A CA 1
ATOM 622 C C . VAL A 1 94 ? 71.250 -59.604 41.239 1.00 56.29 94 VAL A C 1
ATOM 623 O O . VAL A 1 94 ? 70.095 -59.689 41.674 1.00 58.44 94 VAL A 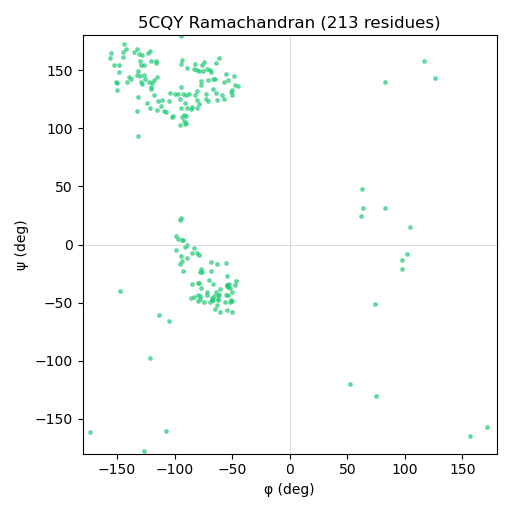O 1
ATOM 627 N N . ALA A 1 95 ? 72.037 -58.562 41.465 1.00 50.41 95 ALA A N 1
ATOM 628 C CA . ALA A 1 95 ? 71.562 -57.397 42.195 1.00 56.60 95 ALA A CA 1
ATOM 629 C C . ALA A 1 95 ? 70.699 -56.568 41.269 1.00 71.50 95 ALA A C 1
ATOM 630 O O . ALA A 1 95 ? 71.032 -56.403 40.098 1.00 70.58 95 ALA A O 1
ATOM 632 N N . PRO A 1 96 ? 69.604 -56.010 41.801 1.00 77.33 96 PRO A N 1
ATOM 633 C CA . PRO A 1 96 ? 68.619 -55.290 40.988 1.00 68.47 96 PRO A CA 1
ATOM 634 C C . PRO A 1 96 ? 69.263 -54.275 40.031 1.00 75.00 96 PRO A C 1
ATOM 635 O O . PRO A 1 96 ? 68.769 -54.082 38.911 1.00 79.15 96 PRO A O 1
ATOM 639 N N . GLU A 1 97 ? 70.353 -53.645 40.459 1.00 72.29 97 GLU A N 1
ATOM 640 C CA . GLU A 1 97 ? 71.049 -52.676 39.613 1.00 71.16 97 GLU A CA 1
ATOM 641 C C . GLU A 1 97 ? 71.675 -53.365 38.393 1.00 70.48 97 GLU A C 1
ATOM 642 O O . GLU A 1 97 ? 71.744 -52.790 37.303 1.00 74.87 97 GLU A O 1
ATOM 645 N N . GLU A 1 98 ? 72.124 -54.602 38.586 1.00 69.46 98 GLU A N 1
ATOM 646 C CA . GLU A 1 98 ? 72.746 -55.377 37.515 1.00 62.34 98 GLU A CA 1
ATOM 647 C C . GLU A 1 98 ? 71.695 -55.832 36.488 1.00 56.81 98 GLU A C 1
ATOM 648 O O . GLU A 1 98 ? 71.943 -55.806 35.279 1.00 55.40 98 GLU A O 1
ATOM 654 N N . LEU A 1 99 ? 70.524 -56.249 36.965 1.00 50.39 99 LEU A N 1
ATOM 655 C CA . LEU A 1 99 ? 69.429 -56.577 36.052 1.00 52.20 99 LEU A CA 1
ATOM 656 C C . LEU A 1 99 ? 69.022 -55.307 35.285 1.00 56.13 99 LEU A C 1
ATOM 657 O O . LEU A 1 99 ? 69.004 -55.300 34.059 1.00 56.60 99 LEU A O 1
ATOM 662 N N . GLN A 1 100 ? 68.755 -54.222 36.007 1.00 58.55 100 GLN A N 1
ATOM 663 C CA . GLN A 1 100 ? 68.435 -52.950 35.374 1.00 59.79 100 GLN A CA 1
ATOM 664 C C . GLN A 1 100 ? 69.417 -52.634 34.252 1.00 64.98 100 GLN A C 1
ATOM 665 O O . GLN A 1 100 ? 69.014 -52.154 33.196 1.00 68.31 100 GLN A O 1
ATOM 667 N N . LEU A 1 101 ? 70.635 -53.069 34.383 1.00 59.28 101 LEU A N 1
ATOM 668 C CA . LEU A 1 101 ? 71.640 -52.671 33.458 1.00 59.92 101 LEU A CA 1
ATOM 669 C C . LEU A 1 101 ? 71.676 -53.538 32.239 1.00 77.26 101 LEU A C 1
ATOM 670 O O . LEU A 1 101 ? 71.803 -53.082 31.125 1.00 82.84 101 LEU A O 1
ATOM 675 N N . ILE A 1 102 ? 71.625 -54.818 32.460 1.00 63.73 102 ILE A N 1
ATOM 676 C CA . ILE A 1 102 ? 71.508 -55.742 31.345 1.00 45.01 102 ILE A CA 1
ATOM 677 C C . ILE A 1 102 ? 70.337 -55.295 30.473 1.00 49.69 102 ILE A C 1
ATOM 678 O O . ILE A 1 102 ? 70.482 -55.149 29.262 1.00 52.14 102 ILE A O 1
ATOM 683 N N . LYS A 1 103 ? 69.190 -55.044 31.098 1.00 46.87 103 LYS A N 1
ATOM 684 C CA . LYS A 1 103 ? 68.002 -54.588 30.384 1.00 51.03 103 LYS A CA 1
ATOM 685 C C . LYS A 1 103 ? 68.296 -53.313 29.597 1.00 60.73 103 LYS A C 1
ATOM 686 O O . LYS A 1 103 ? 67.955 -53.190 28.413 1.00 57.12 103 LYS A O 1
ATOM 692 N N . ALA A 1 104 ? 68.908 -52.350 30.276 1.00 58.64 104 ALA A N 1
ATOM 693 C CA . ALA A 1 104 ? 69.220 -51.074 29.655 1.00 54.03 104 ALA A CA 1
ATOM 694 C C . ALA A 1 104 ? 70.033 -51.229 28.362 1.00 58.75 104 ALA A C 1
ATOM 695 O O . ALA A 1 104 ? 69.866 -50.449 27.426 1.00 73.66 104 ALA A O 1
ATOM 697 N N . LYS A 1 105 ? 70.921 -52.219 28.320 1.00 53.24 105 LYS A N 1
ATOM 698 C CA . LYS A 1 105 ? 71.745 -52.444 27.139 1.00 56.62 105 LYS A CA 1
ATOM 699 C C . LYS A 1 105 ? 70.987 -53.189 26.041 1.00 55.70 105 LYS A C 1
ATOM 700 O O . LYS A 1 105 ? 71.062 -52.829 24.862 1.00 59.28 105 LYS A O 1
ATOM 706 N N . ILE A 1 106 ? 70.250 -54.218 26.432 1.00 52.93 106 ILE A N 1
ATOM 707 C CA . ILE A 1 106 ? 69.358 -54.886 25.507 1.00 54.07 106 ILE A CA 1
ATOM 708 C C . ILE A 1 106 ? 68.435 -53.845 24.872 1.00 57.37 106 ILE A C 1
ATOM 709 O O . ILE A 1 106 ? 68.205 -53.865 23.672 1.00 50.57 106 ILE A O 1
ATOM 714 N N . ASN A 1 107 ? 67.925 -52.934 25.690 1.00 58.53 107 ASN A N 1
ATOM 715 C CA . ASN A 1 107 ? 67.068 -51.867 25.209 1.00 59.28 107 ASN A CA 1
ATOM 716 C C . ASN A 1 107 ? 67.734 -51.094 24.092 1.00 64.80 107 ASN A C 1
ATOM 717 O O . ASN A 1 107 ? 67.070 -50.640 23.161 1.00 73.07 107 ASN A O 1
ATOM 722 N N . VAL A 1 108 ? 69.050 -50.939 24.178 1.00 57.88 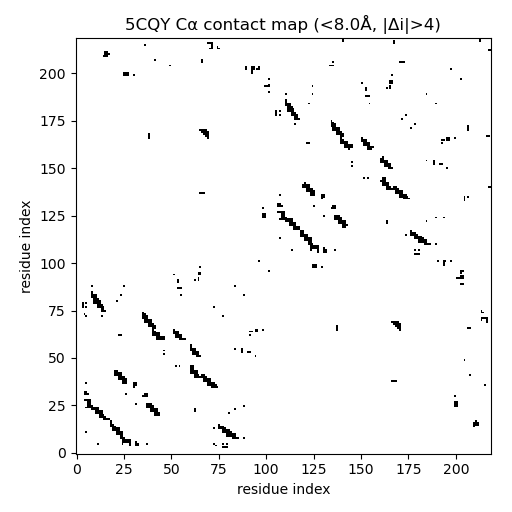108 VAL A N 1
ATOM 723 C CA . VAL A 1 108 ? 69.767 -50.242 23.121 1.00 63.00 108 VAL A CA 1
ATOM 724 C C . VAL A 1 108 ? 69.712 -50.993 21.786 1.00 69.11 108 VAL A C 1
ATOM 725 O O . VAL A 1 108 ? 69.259 -50.446 20.784 1.00 70.47 108 VAL A O 1
ATOM 729 N N . LEU A 1 109 ? 70.138 -52.253 21.780 1.00 74.24 109 LEU A N 1
ATOM 730 C CA . LEU A 1 109 ? 70.146 -53.046 20.552 1.00 69.96 109 LEU A CA 1
ATOM 731 C C . LEU A 1 109 ? 68.792 -53.107 19.899 1.00 73.63 109 LEU A C 1
ATOM 732 O O . LEU A 1 109 ? 68.678 -53.405 18.714 1.00 83.56 109 LEU A O 1
ATOM 737 N N . ILE A 1 110 ? 67.805 -52.756 20.642 1.00 72.51 110 ILE A N 1
ATOM 738 C CA . ILE A 1 110 ? 66.518 -52.882 20.123 1.00 83.56 110 ILE A CA 1
ATOM 739 C C . ILE A 1 110 ? 65.859 -51.524 20.134 1.00 105.60 110 ILE A C 1
ATOM 740 O O . ILE A 1 110 ? 66.114 -50.691 19.277 1.00 103.75 110 ILE A O 1
ATOM 745 N N . GLY A 1 111 ? 65.057 -51.274 21.143 1.00 115.09 111 GLY A N 1
ATOM 746 C CA . GLY A 1 111 ? 64.199 -50.109 21.137 1.00 117.87 111 GLY A CA 1
ATOM 747 C C . GLY A 1 111 ? 63.005 -50.318 22.045 1.00 118.51 111 GLY A C 1
ATOM 748 O O . GLY A 1 111 ? 62.977 -51.249 22.849 1.00 118.14 111 GLY A O 1
ATOM 749 N N . LEU A 1 112 ? 61.999 -49.467 21.885 1.00 118.04 112 LEU A N 1
ATOM 750 C CA . LEU A 1 112 ? 60.787 -49.549 22.686 1.00 115.33 112 LEU A CA 1
ATOM 751 C C . LEU A 1 112 ? 59.784 -48.509 22.209 1.00 111.53 112 LEU A C 1
ATOM 752 O O . LEU A 1 112 ? 60.087 -47.707 21.327 1.00 112.30 112 LEU A O 1
ATOM 754 N N . VAL B 1 2 ? 82.599 -57.645 -4.969 1.00 63.54 2 VAL B N 1
ATOM 755 C CA . VAL B 1 2 ? 81.310 -57.902 -4.323 1.00 64.74 2 VAL B CA 1
ATOM 756 C C . VAL B 1 2 ? 81.266 -57.384 -2.887 1.00 66.68 2 VAL B C 1
ATOM 757 O O . VAL B 1 2 ? 82.264 -57.429 -2.168 1.00 79.52 2 VAL B O 1
ATOM 761 N N . SER B 1 3 ? 80.098 -56.897 -2.480 1.00 65.14 3 SER B N 1
ATOM 762 C CA . SER B 1 3 ? 79.857 -56.427 -1.121 1.00 55.88 3 SER B CA 1
ATOM 763 C C . SER B 1 3 ? 78.710 -57.221 -0.523 1.00 66.83 3 SER B C 1
ATOM 764 O O . SER B 1 3 ? 77.578 -57.152 -1.010 1.00 82.84 3 SER B O 1
ATOM 767 N N . ARG B 1 4 ? 78.989 -57.957 0.543 1.00 57.78 4 ARG B N 1
ATOM 768 C CA . ARG B 1 4 ? 78.009 -58.873 1.094 1.00 55.61 4 ARG B CA 1
ATOM 769 C C . ARG B 1 4 ? 76.785 -58.129 1.617 1.00 58.77 4 ARG B C 1
ATOM 770 O O . ARG B 1 4 ? 76.853 -56.946 1.941 1.00 63.44 4 ARG B O 1
ATOM 778 N N . TYR B 1 5 ? 75.658 -58.826 1.685 1.00 53.56 5 TYR B N 1
ATOM 779 C CA . TYR B 1 5 ? 74.449 -58.241 2.237 1.00 52.60 5 TYR B CA 1
ATOM 780 C C . TYR B 1 5 ? 74.585 -58.109 3.755 1.00 54.20 5 TYR B C 1
ATOM 781 O O . TYR B 1 5 ? 74.844 -59.096 4.445 1.00 42.37 5 TYR B O 1
ATOM 790 N N . VAL B 1 6 ? 74.382 -56.899 4.269 1.00 52.35 6 VAL B N 1
ATOM 791 C CA . VAL B 1 6 ? 74.350 -56.694 5.708 1.00 44.86 6 VAL B CA 1
ATOM 792 C C . VAL B 1 6 ? 72.955 -56.386 6.213 1.00 48.36 6 VAL B C 1
ATOM 793 O O . VAL B 1 6 ? 72.392 -55.337 5.895 1.00 50.46 6 VAL B O 1
ATOM 797 N N . PRO B 1 7 ? 72.411 -57.296 7.035 1.00 49.60 7 PRO B N 1
ATOM 798 C CA . PRO B 1 7 ? 71.103 -57.149 7.671 1.00 52.19 7 PRO B CA 1
ATOM 799 C C . PRO B 1 7 ? 70.940 -55.813 8.377 1.00 58.79 7 PRO B C 1
ATOM 800 O O . PRO B 1 7 ? 71.810 -55.370 9.136 1.00 55.54 7 PRO B O 1
ATOM 804 N N . ASP B 1 8 ? 69.805 -55.177 8.122 1.00 65.09 8 ASP B N 1
ATOM 805 C CA . ASP B 1 8 ? 69.442 -53.981 8.849 1.00 65.83 8 ASP B CA 1
ATOM 806 C C . ASP B 1 8 ? 68.173 -54.248 9.647 1.00 59.08 8 ASP B C 1
ATOM 807 O O . ASP B 1 8 ? 67.380 -55.132 9.320 1.00 50.12 8 ASP B O 1
ATOM 812 N N . MET B 1 9 ? 67.986 -53.471 10.702 1.00 58.10 9 MET B N 1
ATOM 813 C CA . MET B 1 9 ? 66.821 -53.622 11.548 1.00 56.28 9 MET B CA 1
ATOM 814 C C . MET B 1 9 ? 65.538 -53.649 10.692 1.00 56.38 9 MET B C 1
ATOM 815 O O . MET B 1 9 ? 65.309 -52.780 9.848 1.00 57.80 9 MET B O 1
ATOM 820 N N . GLY B 1 10 ? 64.703 -54.658 10.904 1.00 50.33 10 GLY B N 1
ATOM 821 C CA . GLY B 1 10 ? 63.450 -54.745 10.179 1.00 40.87 10 GLY B CA 1
ATOM 822 C C . GLY B 1 10 ? 63.515 -55.665 8.973 1.00 48.77 10 GLY B C 1
ATOM 823 O O . GLY B 1 10 ? 62.481 -56.033 8.421 1.00 54.28 10 GLY B O 1
ATOM 824 N N . ASP B 1 11 ? 64.720 -56.047 8.560 1.00 36.40 11 ASP B N 1
ATOM 825 C CA . ASP B 1 11 ? 64.846 -56.878 7.379 1.00 42.82 11 ASP B CA 1
ATOM 826 C C . ASP B 1 11 ? 64.359 -58.276 7.694 1.00 54.15 11 ASP B C 1
ATOM 827 O O . ASP B 1 11 ? 64.411 -58.718 8.841 1.00 46.35 11 ASP B O 1
ATOM 832 N N . LEU B 1 12 ? 63.858 -58.950 6.662 1.00 50.49 12 LEU B N 1
ATOM 833 C CA . LEU B 1 12 ? 63.469 -60.340 6.772 1.00 46.36 12 LEU B CA 1
ATOM 834 C C . LEU B 1 12 ? 64.566 -61.115 6.051 1.00 50.52 12 LEU B C 1
ATOM 835 O O . LEU B 1 12 ? 64.862 -60.852 4.888 1.00 50.23 12 LEU B O 1
ATOM 840 N N . ILE B 1 13 ? 65.195 -62.053 6.749 1.00 48.83 13 ILE B N 1
ATOM 841 C CA . ILE B 1 13 ? 66.319 -62.770 6.170 1.00 46.27 13 ILE B CA 1
ATOM 842 C C . ILE B 1 13 ? 66.098 -64.261 6.120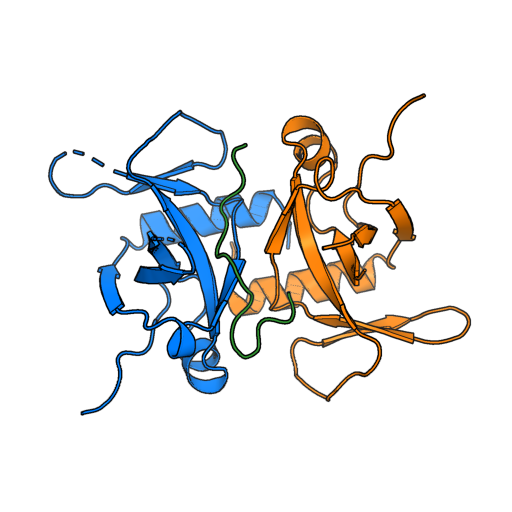 1.00 46.27 13 ILE B C 1
ATOM 843 O O . ILE B 1 13 ? 65.202 -64.800 6.768 1.00 48.13 13 ILE B O 1
ATOM 848 N N . TRP B 1 14 ? 66.944 -64.911 5.377 1.00 42.37 14 TRP B N 1
ATOM 849 C CA . TRP B 1 14 ? 66.945 -66.312 5.376 1.00 48.29 14 TRP B CA 1
ATOM 850 C C . TRP B 1 14 ? 68.250 -66.806 5.881 1.00 54.90 14 TRP B C 1
ATOM 851 O O . TRP B 1 14 ? 69.268 -66.417 5.400 1.00 53.24 14 TRP B O 1
ATOM 862 N N . VAL B 1 15 ? 68.205 -67.695 6.853 1.00 52.95 15 VAL B N 1
ATOM 863 C CA . VAL B 1 15 ? 69.401 -68.299 7.448 1.00 57.76 15 VAL B CA 1
ATOM 864 C C . VAL B 1 15 ? 69.283 -69.820 7.470 1.00 60.84 15 VAL B C 1
ATOM 865 O O . VAL B 1 15 ? 68.217 -70.351 7.762 1.00 50.02 15 VAL B O 1
ATOM 869 N N . ASP B 1 16 ? 70.383 -70.514 7.183 1.00 79.75 16 ASP B N 1
ATOM 870 C CA . ASP B 1 16 ? 70.399 -71.975 7.220 1.00 96.45 16 ASP B CA 1
ATOM 871 C C . ASP B 1 16 ? 70.895 -72.470 8.576 1.00 102.00 16 ASP B C 1
ATOM 872 O O . ASP B 1 16 ? 71.233 -71.668 9.447 1.00 100.35 16 ASP B O 1
ATOM 877 N N . PHE B 1 17 ? 70.938 -73.790 8.743 1.00 111.54 17 PHE B N 1
ATOM 878 C CA . PHE B 1 17 ? 71.474 -74.413 9.953 1.00 118.21 17 PHE B CA 1
ATOM 879 C C . PHE B 1 17 ? 72.129 -75.751 9.619 1.00 112.58 17 PHE B C 1
ATOM 880 O O . PHE B 1 17 ? 73.354 -75.874 9.613 1.00 109.90 17 PHE B O 1
ATOM 888 N N . HIS B 1 28 ? 67.334 -74.077 7.168 1.00 88.28 28 HIS B N 1
ATOM 889 C CA . HIS B 1 28 ? 66.702 -73.145 6.239 1.00 89.53 28 HIS B CA 1
ATOM 890 C C . HIS B 1 28 ? 65.445 -72.516 6.853 1.00 86.21 28 HIS B C 1
ATOM 891 O O . HIS B 1 28 ? 64.345 -73.070 6.755 1.00 87.63 28 HIS B O 1
ATOM 893 N N . ARG B 1 29 ? 65.626 -71.345 7.465 1.00 71.49 29 ARG B N 1
ATOM 894 C CA . ARG B 1 29 ? 64.600 -70.690 8.279 1.00 65.95 29 ARG B CA 1
ATOM 895 C C . ARG B 1 29 ? 64.578 -69.180 7.987 1.00 51.61 29 ARG B C 1
ATOM 896 O O . ARG B 1 29 ? 65.629 -68.603 7.714 1.00 55.37 29 ARG B O 1
ATOM 904 N N . PRO B 1 30 ? 63.378 -68.552 7.956 1.00 43.85 30 PRO B N 1
ATOM 905 C CA . PRO B 1 30 ? 63.260 -67.081 7.951 1.00 45.82 30 PRO B CA 1
ATOM 906 C C . PRO B 1 30 ? 63.331 -66.431 9.354 1.00 51.20 30 PRO B C 1
ATOM 907 O O . PRO B 1 30 ? 62.892 -67.020 10.348 1.00 50.06 30 PRO B O 1
ATOM 911 N N . ALA B 1 31 ? 63.819 -65.197 9.423 1.00 39.28 31 ALA B N 1
ATOM 912 C CA . 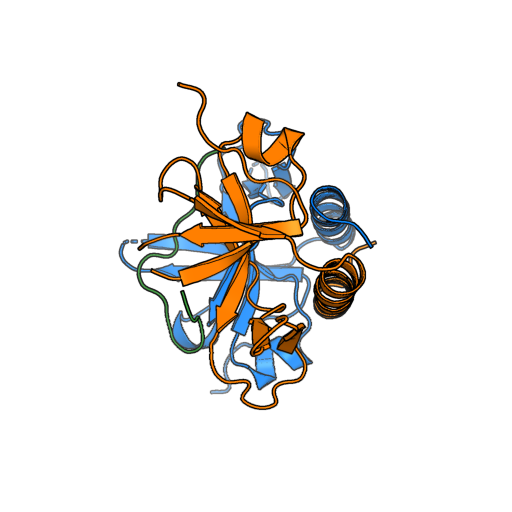ALA B 1 31 ? 63.894 -64.502 10.695 1.00 37.50 31 ALA B CA 1
ATOM 913 C C . ALA B 1 31 ? 63.727 -63.001 10.520 1.00 37.37 31 ALA B C 1
ATOM 914 O O . ALA B 1 31 ? 64.148 -62.432 9.521 1.00 45.39 31 ALA B O 1
ATOM 916 N N . VAL B 1 32 ? 63.147 -62.351 11.517 1.00 34.54 32 VAL B N 1
ATOM 917 C CA . VAL B 1 32 ? 63.101 -60.903 11.515 1.00 35.82 32 VAL B CA 1
ATOM 918 C C . VAL B 1 32 ? 64.266 -60.316 12.323 1.00 49.28 32 VAL B C 1
ATOM 919 O O . VAL B 1 32 ? 64.464 -60.663 13.489 1.00 64.01 32 VAL B O 1
ATOM 923 N N . VAL B 1 33 ? 65.040 -59.432 11.697 1.00 46.24 33 VAL B N 1
ATOM 924 C CA . VAL B 1 33 ? 66.229 -58.863 12.321 1.00 33.45 33 VAL B CA 1
ATOM 925 C C . VAL B 1 33 ? 65.871 -57.651 13.164 1.00 44.32 33 VAL B C 1
ATOM 926 O O . VAL B 1 33 ? 65.369 -56.659 12.633 1.00 54.22 33 VAL B O 1
ATOM 930 N N . LEU B 1 34 ? 66.101 -57.739 14.480 1.00 43.15 34 LEU B N 1
ATOM 931 C CA . LEU B 1 34 ? 65.719 -56.650 15.387 1.00 45.07 34 LEU B CA 1
ATOM 932 C C . LEU B 1 34 ? 66.814 -55.636 15.724 1.00 46.90 34 LEU B C 1
ATOM 933 O O . LEU B 1 34 ? 66.528 -54.535 16.202 1.00 45.83 34 LEU B O 1
ATOM 938 N N . SER B 1 35 ? 68.062 -55.999 15.470 1.00 40.90 35 SER B N 1
ATOM 939 C CA . SER B 1 35 ? 69.162 -55.142 15.863 1.00 46.76 35 SER B CA 1
ATOM 940 C C . SER B 1 35 ? 69.606 -54.229 14.730 1.00 59.31 35 SER B C 1
ATOM 941 O O . SER B 1 35 ? 69.425 -54.559 13.561 1.00 57.29 35 SER B O 1
ATOM 944 N N . PRO B 1 36 ? 70.213 -53.086 15.088 1.00 68.16 36 PRO B N 1
ATOM 945 C CA . PRO B 1 36 ? 70.675 -52.012 14.204 1.00 56.11 36 PRO B CA 1
ATOM 946 C C . PRO B 1 36 ? 71.736 -52.471 13.206 1.00 63.03 36 PRO B C 1
ATOM 947 O O . PRO B 1 36 ? 72.393 -53.494 13.385 1.00 69.09 36 PRO B O 1
ATOM 951 N N . PHE B 1 37 ? 71.904 -51.695 12.148 1.00 67.89 37 PHE B N 1
ATOM 952 C CA . PHE B 1 37 ? 72.876 -52.021 11.113 1.00 64.18 37 PHE B CA 1
ATOM 953 C C . PHE B 1 37 ? 74.326 -51.824 11.558 1.00 58.17 37 PHE B C 1
ATOM 954 O O . PHE B 1 37 ? 75.181 -52.654 11.258 1.00 58.91 37 PHE B O 1
ATOM 962 N N . MET B 1 38 ? 74.607 -50.717 12.245 1.00 56.89 38 MET B N 1
ATOM 963 C CA . MET B 1 38 ? 75.950 -50.470 12.764 1.00 64.52 38 MET B CA 1
ATOM 964 C C . MET B 1 38 ? 76.443 -51.687 13.562 1.00 59.12 38 MET B C 1
ATOM 965 O O . MET B 1 38 ? 77.558 -52.170 13.343 1.00 60.59 38 MET B O 1
ATOM 970 N N . TYR B 1 39 ? 75.594 -52.189 14.463 1.00 47.34 39 TYR B N 1
ATOM 971 C CA . TYR B 1 39 ? 75.888 -53.387 15.253 1.00 43.06 39 TYR B CA 1
ATOM 972 C C . TYR B 1 39 ? 76.114 -54.658 14.437 1.00 51.15 39 TYR B C 1
ATOM 973 O O . TYR B 1 39 ? 77.166 -55.294 14.529 1.00 58.79 39 TYR B O 1
ATOM 982 N N . ASN B 1 40 ? 75.117 -55.036 13.648 1.00 50.21 40 ASN B N 1
ATOM 983 C CA . ASN B 1 40 ? 75.213 -56.231 12.822 1.00 39.53 40 ASN B CA 1
ATOM 984 C C . ASN B 1 40 ? 76.478 -56.229 11.973 1.00 38.15 40 ASN B C 1
ATOM 985 O O . ASN B 1 40 ? 77.116 -57.259 11.778 1.00 49.16 40 ASN B O 1
ATOM 990 N N . ASN B 1 41 ? 76.848 -55.056 11.482 1.00 37.85 41 ASN B N 1
ATOM 991 C CA . ASN B 1 41 ? 77.975 -54.936 10.581 1.00 51.22 41 ASN B CA 1
ATOM 992 C C . ASN B 1 41 ? 79.309 -55.012 11.288 1.00 57.93 41 ASN B C 1
ATOM 993 O O . ASN B 1 41 ? 80.272 -55.568 10.758 1.00 59.13 41 ASN B O 1
ATOM 998 N N . LYS B 1 42 ? 79.352 -54.426 12.480 1.00 63.04 42 LYS B N 1
ATOM 999 C CA . LYS B 1 42 ? 80.540 -54.433 13.329 1.00 67.41 42 LYS B CA 1
ATOM 1000 C C . LYS B 1 42 ? 80.836 -55.828 13.894 1.00 59.14 42 LYS B C 1
ATOM 1001 O O . LYS B 1 42 ? 81.967 -56.299 13.828 1.00 59.91 42 LYS B O 1
ATOM 1007 N N . THR B 1 43 ? 79.818 -56.471 14.457 1.00 55.56 43 THR B N 1
ATOM 1008 C CA . THR B 1 43 ? 79.985 -57.743 15.152 1.00 57.93 43 THR B CA 1
ATOM 1009 C C . THR B 1 43 ? 79.727 -58.987 14.305 1.00 56.04 43 THR B C 1
ATOM 1010 O O . THR B 1 43 ? 80.000 -60.104 14.751 1.00 48.07 43 THR B O 1
ATOM 1014 N N . GLY B 1 44 ? 79.187 -58.805 13.102 1.00 58.88 44 GLY B N 1
ATOM 1015 C CA . GLY B 1 44 ? 78.817 -59.930 12.250 1.00 40.75 44 GLY B CA 1
ATOM 1016 C C . GLY B 1 44 ? 77.754 -60.829 12.871 1.00 47.46 44 GLY B C 1
ATOM 1017 O O . GLY B 1 44 ? 77.654 -62.026 12.548 1.00 41.99 44 GLY B O 1
ATOM 1018 N N . MET B 1 45 ? 76.965 -60.251 13.776 1.00 45.13 45 MET B N 1
ATOM 1019 C CA . MET B 1 45 ? 75.871 -60.959 14.432 1.00 39.46 45 MET B CA 1
ATOM 1020 C C . MET B 1 45 ? 74.646 -60.063 14.456 1.00 39.56 45 MET B C 1
ATOM 1021 O O . MET B 1 45 ? 74.750 -58.859 14.224 1.00 39.94 45 MET B O 1
ATOM 1026 N N . CYS B 1 46 ? 73.488 -60.650 14.751 1.00 37.92 46 CYS B N 1
ATOM 1027 C CA . CYS B 1 46 ? 72.271 -59.876 14.984 1.00 46.14 46 CYS B CA 1
ATOM 1028 C C . CYS B 1 46 ? 71.307 -60.607 15.904 1.00 42.47 46 CYS B C 1
ATOM 1029 O O . CYS B 1 46 ? 71.328 -61.827 15.998 1.00 47.34 46 CYS B O 1
ATOM 1032 N N . LEU B 1 47 ? 70.477 -59.829 16.587 1.00 44.25 47 LEU B N 1
ATOM 1033 C CA . LEU B 1 47 ? 69.324 -60.338 17.309 1.00 49.57 47 LEU B CA 1
ATOM 1034 C C . LEU B 1 47 ? 68.135 -60.592 16.375 1.00 49.43 47 LEU B C 1
ATOM 1035 O O . LEU B 1 47 ? 67.678 -59.698 15.658 1.00 44.17 47 LEU B O 1
ATOM 1040 N N . CYS B 1 48 ? 67.630 -61.816 16.401 1.00 45.83 48 CYS B N 1
ATOM 1041 C CA . CYS B 1 48 ? 66.601 -62.205 15.470 1.00 40.23 48 CYS B CA 1
ATOM 1042 C C . CYS B 1 48 ? 65.426 -62.864 16.161 1.00 50.19 48 CYS B C 1
ATOM 1043 O O . CYS B 1 48 ? 65.568 -63.385 17.267 1.00 46.84 48 CYS B O 1
ATOM 1046 N N . VAL B 1 49 ? 64.263 -62.845 15.506 1.00 41.59 49 VAL B N 1
ATOM 1047 C CA . VAL B 1 49 ? 63.183 -63.728 15.930 1.00 49.00 49 VAL B CA 1
ATOM 1048 C C . VAL B 1 49 ? 62.762 -64.624 14.782 1.00 44.57 49 VAL B C 1
ATOM 1049 O O . VAL B 1 49 ? 62.678 -64.174 13.641 1.00 48.19 49 VAL B O 1
ATOM 1053 N N . PRO B 1 50 ? 62.493 -65.902 15.090 1.00 44.23 50 PRO B N 1
ATOM 1054 C CA . PRO B 1 50 ? 62.258 -66.910 14.048 1.00 51.80 50 PRO B CA 1
ATOM 1055 C C . PRO B 1 50 ? 60.847 -66.823 13.481 1.00 45.32 50 PRO B C 1
ATOM 1056 O O . PRO B 1 50 ? 59.914 -66.453 14.189 1.00 44.37 50 PRO B O 1
ATOM 1060 N N . CYS B 1 51 ? 60.695 -67.178 12.214 1.00 52.20 51 CYS B N 1
ATOM 1061 C CA . CYS B 1 51 ? 59.385 -67.112 11.571 1.00 56.63 51 CYS B CA 1
ATOM 1062 C C . CYS B 1 51 ? 58.891 -68.498 11.171 1.00 54.38 51 CYS B C 1
ATOM 1063 O O . CYS B 1 51 ? 59.679 -69.363 10.787 1.00 49.11 51 CYS B O 1
ATOM 1066 N N . THR B 1 52 ? 57.585 -68.706 11.280 1.00 64.29 52 THR B N 1
ATOM 1067 C CA . THR B 1 52 ? 56.998 -70.003 10.959 1.00 71.32 52 THR B CA 1
ATOM 1068 C C . THR B 1 52 ? 55.783 -69.891 10.037 1.00 78.01 52 THR B C 1
ATOM 1069 O O . THR B 1 52 ? 55.214 -68.811 9.860 1.00 73.29 52 THR B O 1
ATOM 1073 N N . THR B 1 53 ? 55.406 -71.021 9.446 1.00 91.33 53 THR B N 1
ATOM 1074 C CA . THR B 1 53 ? 54.334 -71.072 8.456 1.00 99.00 53 THR B CA 1
ATOM 1075 C C . THR B 1 53 ? 52.940 -71.023 9.079 1.00 97.63 53 THR B C 1
ATOM 1076 O O . THR B 1 53 ? 52.060 -70.312 8.591 1.00 95.90 53 THR B O 1
ATOM 1078 N N . GLN B 1 54 ? 52.739 -71.786 10.149 1.00 96.75 54 GLN B N 1
ATOM 1079 C CA . GLN B 1 54 ? 51.419 -71.880 10.764 1.00 98.49 54 GLN B CA 1
ATOM 1080 C C . GLN B 1 54 ? 51.373 -71.293 12.176 1.00 92.63 54 GLN B C 1
ATOM 1081 O O . GLN B 1 54 ? 52.132 -71.694 13.059 1.00 82.61 54 GLN B O 1
ATOM 1083 N N . SER B 1 55 ? 50.467 -70.337 12.370 1.00 91.41 55 SER B N 1
ATOM 1084 C CA . SER B 1 55 ? 50.246 -69.716 13.669 1.00 90.46 55 SER B CA 1
ATOM 1085 C C . SER B 1 55 ? 49.406 -70.633 14.545 1.00 95.77 55 SER B C 1
ATOM 1086 O O . SER B 1 55 ? 48.282 -70.974 14.192 1.00 113.00 55 SER B O 1
ATOM 1088 N N . LYS B 1 56 ? 49.946 -71.027 15.689 1.00 85.23 56 LYS B N 1
ATOM 1089 C CA . LYS B 1 56 ? 49.265 -71.977 16.562 1.00 85.57 56 LYS B CA 1
ATOM 1090 C C . LYS B 1 56 ? 48.372 -71.305 17.601 1.00 85.15 56 LYS B C 1
ATOM 1091 O O . LYS B 1 56 ? 47.721 -71.985 18.388 1.00 97.08 56 LYS B O 1
ATOM 1093 N N . GLY B 1 57 ? 48.346 -69.976 17.615 1.00 74.11 57 GLY B N 1
ATOM 1094 C CA . GLY B 1 57 ? 47.469 -69.253 18.521 1.00 71.20 57 GLY B CA 1
ATOM 1095 C C . GLY B 1 57 ? 48.135 -68.665 19.754 1.00 75.73 57 GLY B C 1
ATOM 1096 O O . GLY B 1 57 ? 47.507 -67.915 20.508 1.00 76.94 57 GLY B O 1
ATOM 1097 N N . TYR B 1 58 ? 49.403 -69.001 19.969 1.00 68.55 58 TYR B N 1
ATOM 1098 C CA . TYR B 1 58 ? 50.157 -68.443 21.084 1.00 60.94 58 TYR B CA 1
ATOM 1099 C C . TYR B 1 58 ? 50.144 -66.912 21.057 1.00 57.10 58 TYR B C 1
ATOM 1100 O O . TYR B 1 58 ? 50.123 -66.307 19.990 1.00 66.42 58 TYR B O 1
ATOM 1102 N N . PRO B 1 59 ? 50.159 -66.285 22.243 1.00 55.43 59 PRO B N 1
ATOM 1103 C CA . PRO B 1 59 ? 50.161 -64.836 22.506 1.00 56.89 59 PRO B CA 1
ATOM 1104 C C . PRO B 1 59 ? 51.435 -64.065 22.104 1.00 60.30 59 PRO B C 1
ATOM 1105 O O . PRO B 1 59 ? 51.402 -62.833 22.084 1.00 65.57 59 PRO B O 1
ATOM 1109 N N . PHE B 1 60 ? 52.544 -64.751 21.843 1.00 56.45 60 PHE B N 1
ATOM 1110 C CA . PHE B 1 60 ? 53.751 -64.069 21.369 1.00 55.85 60 PHE B CA 1
ATOM 1111 C C . PHE B 1 60 ? 53.923 -64.107 19.843 1.00 60.39 60 PHE B C 1
ATOM 1112 O O . PHE B 1 60 ? 54.925 -63.647 19.299 1.00 66.00 60 PHE B O 1
ATOM 1120 N N . GLU B 1 61 ? 52.934 -64.659 19.158 1.00 64.75 61 GLU B N 1
ATOM 1121 C CA . GLU B 1 61 ? 52.903 -64.619 17.700 1.00 61.30 61 GLU B CA 1
ATOM 1122 C C . GLU B 1 61 ? 52.608 -63.221 17.176 1.00 53.53 61 GLU B C 1
ATOM 1123 O O . GLU B 1 61 ? 51.816 -62.481 17.762 1.00 55.39 61 GLU B O 1
ATOM 1129 N N . VAL B 1 62 ? 53.284 -62.861 16.087 1.00 54.56 62 VAL B N 1
ATOM 1130 C CA . VAL B 1 62 ? 53.015 -61.625 15.352 1.00 60.68 62 VAL B CA 1
ATOM 1131 C C . VAL B 1 62 ? 52.924 -61.908 13.843 1.00 64.25 62 VAL B C 1
ATOM 1132 O O . VAL B 1 62 ? 53.910 -62.301 13.212 1.00 54.38 62 VAL B O 1
ATOM 1136 N N . VAL B 1 63 ? 51.741 -61.699 13.265 1.00 76.98 63 VAL B N 1
ATOM 1137 C CA . VAL B 1 63 ? 51.516 -62.034 11.859 1.00 71.64 63 VAL B CA 1
ATOM 1138 C C . VAL B 1 63 ? 52.331 -61.152 10.925 1.00 66.12 63 VAL B C 1
ATOM 1139 O O . VAL B 1 63 ? 52.393 -59.934 11.094 1.00 69.28 63 VAL B O 1
ATOM 1143 N N . LEU B 1 64 ? 52.963 -61.790 9.946 1.00 57.16 64 LEU B N 1
ATOM 1144 C CA . LEU B 1 64 ? 53.678 -61.083 8.902 1.00 46.17 64 LEU B CA 1
ATOM 1145 C C . LEU B 1 64 ? 52.781 -61.116 7.684 1.00 56.63 64 LEU B C 1
ATOM 1146 O O . LEU B 1 64 ? 52.582 -62.175 7.088 1.00 61.50 64 LEU B O 1
ATOM 1151 N N . SER B 1 65 ? 52.228 -59.960 7.323 1.00 65.64 65 SER B N 1
ATOM 1152 C CA . SER B 1 65 ? 51.171 -59.913 6.308 1.00 75.94 65 SER B CA 1
ATOM 1153 C C . SER B 1 65 ? 51.767 -59.730 4.918 1.00 68.48 65 SER B C 1
ATOM 1154 O O . SER B 1 65 ? 52.310 -58.669 4.587 1.00 63.16 65 SER B O 1
ATOM 1157 N N . GLY B 1 66 ? 51.662 -60.781 4.113 1.00 58.03 66 GLY B N 1
ATOM 1158 C CA . GLY B 1 66 ? 52.231 -60.772 2.782 1.00 66.42 66 GLY B CA 1
ATOM 1159 C C . GLY B 1 66 ? 51.182 -60.326 1.793 1.00 74.25 66 GLY B C 1
ATOM 1160 O O . GLY B 1 66 ? 49.990 -60.422 2.068 1.00 80.28 66 GLY B O 1
ATOM 1161 N N . GLN B 1 67 ? 51.619 -59.862 0.645 1.00 80.34 67 GLN B N 1
ATOM 1162 C CA . GLN B 1 67 ? 50.682 -59.384 -0.343 1.00 105.91 67 GLN B CA 1
ATOM 1163 C C . GLN B 1 67 ? 49.858 -60.522 -0.919 1.00 111.27 67 GLN B C 1
ATOM 1164 O O . GLN B 1 67 ? 48.753 -60.327 -1.362 1.00 102.05 67 GLN B O 1
ATOM 1170 N N . GLU B 1 68 ? 50.388 -61.724 -0.826 1.00 120.00 68 GLU B N 1
ATOM 1171 C CA . GLU B 1 68 ? 49.666 -62.943 -1.198 1.00 119.70 68 GLU B CA 1
ATOM 1172 C C . GLU B 1 68 ? 49.195 -63.728 0.031 1.00 120.63 68 GLU B C 1
ATOM 1173 O O . GLU B 1 68 ? 47.995 -63.859 0.270 1.00 120.20 68 GLU B O 1
ATOM 1175 N N . ARG B 1 69 ? 50.138 -64.252 0.809 1.00 118.76 69 ARG B N 1
ATOM 1176 C CA . ARG B 1 69 ? 49.794 -65.017 2.003 1.00 114.45 69 ARG B CA 1
ATOM 1177 C C . ARG B 1 69 ? 50.523 -64.447 3.213 1.00 100.80 69 ARG B C 1
ATOM 1178 O O . ARG B 1 69 ? 51.237 -63.458 3.095 1.00 103.10 69 ARG B O 1
ATOM 1186 N N . ASP B 1 70 ? 50.342 -65.064 4.374 1.00 87.73 70 ASP B N 1
ATOM 1187 C CA . ASP B 1 70 ? 50.884 -64.512 5.615 1.00 79.19 70 ASP B CA 1
ATOM 1188 C C . ASP B 1 70 ? 51.806 -65.470 6.357 1.00 83.37 70 ASP B C 1
ATOM 1189 O O . ASP B 1 70 ? 51.806 -66.673 6.107 1.00 89.79 70 ASP B O 1
ATOM 1194 N N . GLY B 1 71 ? 52.566 -64.922 7.302 1.00 78.88 71 GLY B N 1
ATOM 1195 C CA . GLY B 1 71 ? 53.459 -65.709 8.137 1.00 73.63 71 GLY B CA 1
ATOM 1196 C C . GLY B 1 71 ? 53.501 -65.150 9.551 1.00 63.88 71 GLY B C 1
ATOM 1197 O O . GLY B 1 71 ? 52.919 -64.101 9.830 1.00 55.35 71 GLY B O 1
ATOM 1198 N N . VAL B 1 72 ? 54.161 -65.859 10.457 1.00 54.67 72 VAL B N 1
ATOM 1199 C CA . VAL B 1 72 ? 54.149 -65.445 11.853 1.00 60.44 72 VAL B CA 1
ATOM 1200 C C . VAL B 1 72 ? 55.536 -65.403 12.522 1.00 59.12 72 VAL B C 1
ATOM 1201 O O . VAL B 1 72 ? 56.295 -66.374 12.490 1.00 60.89 72 VAL B O 1
ATOM 1205 N N . ALA B 1 73 ? 55.866 -64.262 13.113 1.00 53.97 73 ALA B N 1
ATOM 1206 C CA . ALA B 1 73 ? 57.133 -64.113 13.823 1.00 48.19 73 ALA B CA 1
ATOM 1207 C C . ALA B 1 73 ? 56.958 -64.511 15.285 1.00 47.83 73 ALA B C 1
ATOM 1208 O O . ALA B 1 73 ? 56.035 -64.038 15.955 1.00 44.51 73 ALA B O 1
ATOM 1210 N N . LEU B 1 74 ? 57.825 -65.386 15.783 1.00 40.75 74 LEU B N 1
ATOM 1211 C CA . LEU B 1 74 ? 57.692 -65.803 17.173 1.00 47.48 74 LEU B CA 1
ATOM 1212 C C . LEU B 1 74 ? 58.600 -64.949 18.049 1.00 51.56 74 LEU B C 1
ATOM 1213 O O . LEU B 1 74 ? 59.799 -65.236 18.194 1.00 46.71 74 LEU B O 1
ATOM 1218 N N . ALA B 1 75 ? 57.983 -63.998 18.740 1.00 51.02 75 ALA B N 1
ATOM 1219 C CA . ALA B 1 75 ? 58.706 -62.900 19.360 1.00 54.26 75 ALA B CA 1
ATOM 1220 C C . ALA B 1 75 ? 59.430 -63.238 20.662 1.00 61.76 75 ALA B C 1
ATOM 1221 O O . ALA B 1 75 ? 60.352 -62.518 21.036 1.00 69.10 75 ALA B O 1
ATOM 1223 N N . ASP B 1 76 ? 59.021 -64.311 21.346 1.00 65.71 76 ASP B N 1
ATOM 1224 C CA . ASP B 1 76 ? 59.635 -64.705 22.631 1.00 62.42 76 ASP B CA 1
ATOM 1225 C C . ASP B 1 76 ? 60.885 -65.557 22.427 1.00 60.26 76 ASP B C 1
ATOM 1226 O O . ASP B 1 76 ? 61.608 -65.885 23.371 1.00 73.37 76 ASP B O 1
ATOM 1231 N N . GLN B 1 77 ? 61.096 -65.911 21.168 1.00 52.23 77 GLN B N 1
ATOM 1232 C CA . GLN B 1 77 ? 62.171 -66.776 20.681 1.00 38.54 77 GLN B CA 1
ATOM 1233 C C . GLN B 1 77 ? 63.388 -66.005 20.201 1.00 32.95 77 GLN B C 1
ATOM 1234 O O . GLN B 1 77 ? 64.093 -66.462 19.306 1.00 42.99 77 GLN B O 1
ATOM 1240 N N . VAL B 1 78 ? 63.548 -64.778 20.682 1.00 36.69 78 VAL B N 1
ATOM 1241 C CA . VAL B 1 78 ? 64.748 -64.006 20.370 1.00 51.32 78 VAL B CA 1
ATOM 1242 C C . VAL B 1 78 ? 66.035 -64.830 20.512 1.00 54.74 78 VAL B C 1
ATOM 1243 O O . VAL B 1 78 ? 66.208 -65.595 21.454 1.00 58.19 78 VAL B O 1
ATOM 1247 N N . LYS B 1 79 ? 66.925 -64.673 19.541 1.00 55.15 79 LYS B N 1
ATOM 1248 C CA . LYS B 1 79 ? 68.175 -65.398 19.503 1.00 50.40 79 LYS B CA 1
ATOM 1249 C C . LYS B 1 79 ? 69.198 -64.557 18.778 1.00 55.01 79 LYS B C 1
ATOM 1250 O O . LYS B 1 79 ? 68.883 -63.927 17.766 1.00 66.09 79 LYS B O 1
ATOM 1256 N N . SER B 1 80 ? 70.425 -64.573 19.287 1.00 53.62 80 SER B N 1
ATOM 1257 C CA . SER B 1 80 ? 71.565 -63.937 18.639 1.00 49.11 80 SER B CA 1
ATOM 1258 C C . SER B 1 80 ? 72.083 -64.916 17.589 1.00 47.17 80 SER B C 1
ATOM 1259 O O . SER B 1 80 ? 72.285 -66.101 17.880 1.00 49.76 80 SER B O 1
ATOM 1262 N N . ILE B 1 81 ? 72.251 -64.458 16.351 1.00 50.49 81 ILE B N 1
ATOM 1263 C CA . ILE B 1 81 ? 72.726 -65.369 15.298 1.00 51.39 81 ILE B CA 1
ATOM 1264 C C . ILE B 1 81 ? 73.883 -64.770 14.527 1.00 48.79 81 ILE B C 1
ATOM 1265 O O . ILE B 1 81 ? 73.940 -63.557 14.324 1.00 54.40 81 ILE B O 1
ATOM 1270 N N . ALA B 1 82 ? 74.821 -65.613 14.120 1.00 39.87 82 ALA B N 1
ATOM 1271 C CA . ALA B 1 82 ? 75.958 -65.074 13.441 1.00 45.23 82 ALA B CA 1
ATOM 1272 C C . ALA B 1 82 ? 75.563 -65.112 11.983 1.00 55.91 82 ALA B C 1
ATOM 1273 O O . ALA B 1 82 ? 75.649 -66.158 11.344 1.00 56.43 82 ALA B O 1
ATOM 1275 N N . TRP B 1 83 ? 75.207 -63.956 11.431 1.00 59.70 83 TRP B N 1
ATOM 1276 C CA . TRP B 1 83 ? 74.643 -63.947 10.098 1.00 62.97 83 TRP B CA 1
ATOM 1277 C C . TRP B 1 83 ? 75.755 -64.191 9.115 1.00 64.13 83 TRP B C 1
ATOM 1278 O O . TRP B 1 83 ? 75.663 -65.070 8.267 1.00 67.06 83 TRP B O 1
ATOM 1289 N N . ARG B 1 84 ? 76.828 -63.431 9.270 1.00 68.91 84 ARG B N 1
ATOM 1290 C CA . ARG B 1 84 ? 77.956 -63.517 8.362 1.00 66.46 84 ARG B CA 1
ATOM 1291 C C . ARG B 1 84 ? 78.429 -64.962 8.269 1.00 81.26 84 ARG B C 1
ATOM 1292 O O . ARG B 1 84 ? 78.851 -65.414 7.212 1.00 87.13 84 ARG B O 1
ATOM 1300 N N . ALA B 1 85 ? 78.369 -65.679 9.389 1.00 90.19 85 ALA B N 1
ATOM 1301 C CA . ALA B 1 85 ? 78.802 -67.075 9.439 1.00 84.18 85 ALA B CA 1
ATOM 1302 C C . ALA B 1 85 ? 77.770 -68.117 8.978 1.00 70.60 85 ALA B C 1
ATOM 1303 O O . ALA B 1 85 ? 78.109 -69.041 8.250 1.00 70.95 85 ALA B O 1
ATOM 1305 N N . ARG B 1 86 ? 76.534 -67.992 9.412 1.00 70.06 86 ARG B N 1
ATOM 1306 C CA . ARG B 1 86 ? 75.533 -68.973 9.009 1.00 86.25 86 ARG B CA 1
ATOM 1307 C C . ARG B 1 86 ? 75.032 -68.704 7.599 1.00 92.24 86 ARG B C 1
ATOM 1308 O O . ARG B 1 86 ? 74.270 -69.426 7.043 1.00 104.42 86 ARG B O 1
ATOM 1316 N N . GLY B 1 87 ? 75.416 -67.597 7.065 1.00 78.26 87 GLY B N 1
ATOM 1317 C CA . GLY B 1 87 ? 75.003 -67.152 5.755 1.00 73.84 87 GLY B CA 1
ATOM 1318 C C . GLY B 1 87 ? 73.652 -66.521 6.006 1.00 84.34 87 GLY B C 1
ATOM 1319 O O . GLY B 1 87 ? 72.854 -67.056 6.778 1.00 97.28 87 GLY B O 1
ATOM 1320 N N . ALA B 1 88 ? 73.371 -65.403 5.352 1.00 73.38 88 ALA B N 1
ATOM 1321 C CA . ALA B 1 88 ? 72.072 -64.773 5.509 1.00 61.94 88 ALA B CA 1
ATOM 1322 C C . ALA B 1 88 ? 71.694 -64.029 4.246 1.00 59.61 88 ALA B C 1
ATOM 1323 O O . ALA B 1 88 ? 72.472 -63.246 3.721 1.00 63.77 88 ALA B O 1
ATOM 1325 N N . THR B 1 89 ? 70.474 -64.228 3.790 1.00 63.22 89 THR B N 1
ATOM 1326 C CA . THR B 1 89 ? 70.033 -63.557 2.586 1.00 57.38 89 THR B CA 1
ATOM 1327 C C . THR B 1 89 ? 68.736 -62.819 2.886 1.00 55.53 89 THR B C 1
ATOM 1328 O O . THR B 1 89 ? 68.008 -63.166 3.815 1.00 51.60 89 THR B O 1
ATOM 1332 N N . LYS B 1 90 ? 68.469 -61.776 2.118 1.00 54.09 90 LYS B N 1
ATOM 1333 C CA . LYS B 1 90 ? 67.319 -60.929 2.368 1.00 50.16 90 LYS B CA 1
ATOM 1334 C C . LYS B 1 90 ? 66.118 -61.371 1.518 1.00 58.09 90 LYS B C 1
ATOM 1335 O O . LYS B 1 90 ? 66.211 -61.371 0.285 1.00 49.38 90 LYS B O 1
ATOM 1341 N N . LYS B 1 91 ? 65.028 -61.791 2.176 1.00 46.17 91 LYS B N 1
ATOM 1342 C CA . LYS B 1 91 ? 63.737 -62.015 1.521 1.00 50.08 91 LYS B CA 1
ATOM 1343 C C . LYS B 1 91 ? 62.979 -60.709 1.291 1.00 51.67 91 LYS B C 1
ATOM 1344 O O . LYS B 1 91 ? 62.458 -60.457 0.202 1.00 54.02 91 LYS B O 1
ATOM 1348 N N . GLY B 1 92 ? 62.902 -59.901 2.344 1.00 42.01 92 GLY B N 1
ATOM 1349 C CA . GLY B 1 92 ? 62.201 -58.631 2.313 1.00 49.83 92 GLY B CA 1
ATOM 1350 C C . GLY B 1 92 ? 62.378 -57.807 3.584 1.00 57.42 92 GLY B C 1
ATOM 1351 O O . GLY B 1 92 ? 63.313 -58.003 4.359 1.00 55.30 92 GLY B O 1
ATOM 1352 N N . THR B 1 93 ? 61.488 -56.845 3.784 1.00 62.01 93 THR B N 1
ATOM 1353 C CA . THR B 1 93 ? 61.499 -56.052 5.003 1.00 56.29 93 THR B CA 1
ATOM 1354 C C . THR B 1 93 ? 60.103 -56.117 5.595 1.00 55.17 93 THR B C 1
ATOM 1355 O O . THR B 1 93 ? 59.118 -56.216 4.861 1.00 64.51 93 THR B O 1
ATOM 1359 N N . VAL B 1 94 ? 60.017 -56.113 6.922 1.00 51.13 94 VAL B N 1
ATOM 1360 C CA . VAL B 1 94 ? 58.729 -56.087 7.599 1.00 44.15 94 VAL B CA 1
ATOM 1361 C C . VAL B 1 94 ? 58.171 -54.672 7.690 1.00 50.41 94 VAL B C 1
ATOM 1362 O O . VAL B 1 94 ? 58.915 -53.689 7.644 1.00 54.95 94 VAL B O 1
ATOM 1366 N N . ALA B 1 95 ? 56.850 -54.582 7.796 1.00 56.03 95 ALA B N 1
ATOM 1367 C CA . ALA B 1 95 ? 56.187 -53.307 7.999 1.00 59.72 95 ALA B CA 1
ATOM 1368 C C . ALA B 1 95 ? 56.604 -52.745 9.357 1.00 72.23 95 ALA B C 1
ATOM 1369 O O . ALA B 1 95 ? 56.773 -53.493 10.327 1.00 66.50 95 ALA B O 1
ATOM 1371 N N . PRO B 1 96 ? 56.776 -51.424 9.430 1.00 78.27 96 PRO B N 1
ATOM 1372 C CA . PRO B 1 96 ? 57.206 -50.761 10.663 1.00 74.93 96 PRO B CA 1
ATOM 1373 C C . PRO B 1 96 ? 56.362 -51.182 11.866 1.00 69.49 96 PRO B C 1
ATOM 1374 O O . PRO B 1 96 ? 56.894 -51.396 12.954 1.00 80.60 96 PRO B O 1
ATOM 1378 N N . GLU B 1 97 ? 55.059 -51.312 11.671 1.00 59.22 97 GLU B N 1
ATOM 1379 C CA . GLU B 1 97 ? 54.177 -51.724 12.756 1.00 55.62 97 GLU B CA 1
ATOM 1380 C C . GLU B 1 97 ? 54.398 -53.193 13.126 1.00 59.39 97 GLU B C 1
ATOM 1381 O O . GLU B 1 97 ? 54.204 -53.573 14.277 1.00 65.16 97 GLU B O 1
ATOM 1383 N N . GLU B 1 98 ? 54.789 -54.013 12.151 1.00 52.09 98 GLU B N 1
ATOM 1384 C CA . GLU B 1 98 ? 55.175 -55.393 12.427 1.00 50.28 98 GLU B CA 1
ATOM 1385 C C . GLU B 1 98 ? 56.433 -55.408 13.305 1.00 61.12 98 GLU B C 1
ATOM 1386 O O . GLU B 1 98 ? 56.541 -56.206 14.238 1.00 57.23 98 GLU B O 1
ATOM 1392 N N . LEU B 1 99 ? 57.370 -54.511 13.009 1.00 59.39 99 LEU B N 1
ATOM 1393 C CA . LEU B 1 99 ? 58.597 -54.398 13.780 1.00 52.48 99 LEU B CA 1
ATOM 1394 C C . LEU B 1 99 ? 58.316 -53.922 15.211 1.00 53.64 99 LEU B C 1
ATOM 1395 O O . LEU B 1 99 ? 58.852 -54.462 16.174 1.00 46.71 99 LEU B O 1
ATOM 1400 N N . GLN B 1 100 ? 57.463 -52.920 15.346 1.00 53.61 100 GLN B N 1
ATOM 1401 C CA . GLN B 1 100 ? 57.108 -52.408 16.657 1.00 61.60 100 GLN B CA 1
ATOM 1402 C C . GLN B 1 100 ? 56.415 -53.440 17.529 1.00 71.67 100 GLN B C 1
ATOM 1403 O O . GLN B 1 100 ? 56.766 -53.606 18.698 1.00 79.25 100 GLN B O 1
ATOM 1409 N N . LEU B 1 101 ? 55.419 -54.125 16.983 1.00 64.59 101 LEU B N 1
ATOM 1410 C CA . LEU B 1 101 ? 54.680 -55.080 17.795 1.00 61.73 101 LEU B CA 1
ATOM 1411 C C . LEU B 1 101 ? 55.587 -56.183 18.333 1.00 61.16 101 LEU B C 1
ATOM 1412 O O . LEU B 1 101 ? 55.426 -56.634 19.468 1.00 60.39 101 LEU B O 1
ATOM 1417 N N . ILE B 1 102 ? 56.539 -56.619 17.514 1.00 56.78 102 ILE B N 1
ATOM 1418 C CA . ILE B 1 102 ? 57.447 -57.686 17.917 1.00 56.80 102 ILE B CA 1
ATOM 1419 C C . ILE B 1 102 ? 58.289 -57.266 19.128 1.00 55.10 102 ILE B C 1
ATOM 1420 O O . ILE B 1 102 ? 58.490 -58.038 20.072 1.00 41.60 102 ILE B O 1
ATOM 1425 N N . LYS B 1 103 ? 58.776 -56.033 19.067 1.00 53.27 103 LYS B N 1
ATOM 1426 C CA . LYS B 1 103 ? 59.567 -55.423 20.121 1.00 46.56 103 LYS B CA 1
ATOM 1427 C C . LYS B 1 103 ? 58.727 -55.193 21.376 1.00 57.56 103 LYS B C 1
ATOM 1428 O O . LYS B 1 103 ? 59.125 -55.545 22.487 1.00 64.63 103 LYS B O 1
ATOM 1434 N N . ALA B 1 104 ? 57.548 -54.623 21.173 1.00 61.80 104 ALA B N 1
ATOM 1435 C CA . ALA B 1 104 ? 56.594 -54.393 22.245 1.00 54.64 104 ALA B CA 1
ATOM 1436 C C . ALA B 1 104 ? 56.299 -55.654 23.054 1.00 49.59 104 ALA B C 1
ATOM 1437 O O . ALA B 1 104 ? 56.043 -55.573 24.253 1.00 55.03 104 ALA B O 1
ATOM 1439 N N . LYS B 1 105 ? 56.297 -56.805 22.394 1.00 45.18 105 LYS B N 1
ATOM 1440 C CA . LYS B 1 105 ? 55.988 -58.066 23.058 1.00 45.51 105 LYS B CA 1
ATOM 1441 C C . LYS B 1 105 ? 57.222 -58.534 23.792 1.00 59.61 105 LYS B C 1
ATOM 1442 O O . LYS B 1 105 ? 57.139 -59.182 24.834 1.00 62.58 105 LYS B O 1
ATOM 1448 N N . ILE B 1 106 ? 58.377 -58.221 23.223 1.00 54.47 106 ILE B N 1
ATOM 1449 C CA . ILE B 1 106 ? 59.615 -58.547 23.878 1.00 50.30 106 ILE B CA 1
ATOM 1450 C C . ILE B 1 106 ? 59.683 -57.672 25.122 1.00 54.69 106 ILE B C 1
ATOM 1451 O O . ILE B 1 106 ? 59.980 -58.151 26.213 1.00 50.60 106 ILE B O 1
ATOM 1456 N N . ASN B 1 107 ? 59.368 -56.391 24.955 1.00 52.23 107 ASN B N 1
ATOM 1457 C CA . ASN B 1 107 ? 59.407 -55.459 26.070 1.00 61.27 107 ASN B CA 1
ATOM 1458 C C . ASN B 1 107 ? 58.568 -55.927 27.240 1.00 64.43 107 ASN B C 1
ATOM 1459 O O . ASN B 1 107 ? 58.851 -55.593 28.388 1.00 80.10 107 ASN B O 1
ATOM 1464 N N . VAL B 1 108 ? 57.539 -56.708 26.956 1.00 61.03 108 VAL B N 1
ATOM 1465 C CA . VAL B 1 108 ? 56.683 -57.205 28.023 1.00 70.26 108 VAL B CA 1
ATOM 1466 C C . VAL B 1 108 ? 57.352 -58.364 28.747 1.00 66.62 108 VAL B C 1
ATOM 1467 O O . VAL B 1 108 ? 57.410 -58.396 29.974 1.00 70.19 108 VAL B O 1
ATOM 1471 N N . LEU B 1 109 ? 57.880 -59.301 27.973 1.00 61.65 109 LEU B N 1
ATOM 1472 C CA . LEU B 1 109 ? 58.511 -60.489 28.523 1.00 65.32 109 LEU B CA 1
ATOM 1473 C C . LEU B 1 109 ? 59.751 -60.148 29.356 1.00 75.54 109 LEU B C 1
ATOM 1474 O O . LEU B 1 109 ? 60.241 -60.961 30.134 1.00 92.40 109 LEU B O 1
ATOM 1479 N N . ILE B 1 110 ? 60.251 -58.937 29.180 1.00 63.60 110 ILE B N 1
ATOM 1480 C CA . ILE B 1 110 ? 61.464 -58.485 29.831 1.00 68.19 110 ILE B CA 1
ATOM 1481 C C . ILE B 1 110 ? 61.148 -57.371 30.838 1.00 86.93 110 ILE B C 1
ATOM 1482 O O . ILE B 1 110 ? 61.387 -57.510 32.042 1.00 85.56 110 ILE B O 1
ATOM 1487 N N . GLY B 1 111 ? 60.597 -56.270 30.332 1.00 93.95 111 GLY B N 1
ATOM 1488 C CA . GLY B 1 111 ? 60.358 -55.091 31.141 1.00 89.21 111 GLY B CA 1
ATOM 1489 C C . GLY B 1 111 ? 61.391 -54.028 30.834 1.00 88.53 111 GLY B C 1
ATOM 1490 O O . GLY B 1 111 ? 61.537 -53.060 31.577 1.00 87.31 111 GLY B O 1
ATOM 1491 N N . LEU B 1 112 ? 62.100 -54.210 29.723 1.00 90.03 112 LEU B N 1
ATOM 1492 C CA . LEU B 1 112 ? 63.242 -53.368 29.384 1.00 89.81 112 LEU B CA 1
ATOM 1493 C C . LEU B 1 112 ? 62.911 -51.877 29.456 1.00 99.46 112 LEU B C 1
ATOM 1494 O O . LEU B 1 112 ? 61.895 -51.421 28.924 1.00 95.69 112 LEU B O 1
ATOM 1496 N N . SER B 1 113 ? 63.776 -51.134 30.141 1.00 114.55 113 SER B N 1
ATOM 1497 C CA . SER B 1 113 ? 63.597 -49.700 30.350 1.00 119.79 113 SER B CA 1
ATOM 1498 C C . SER B 1 113 ? 64.859 -48.949 29.941 1.00 117.80 113 SER B C 1
ATOM 1499 O O . SER B 1 113 ? 65.931 -49.544 29.820 1.00 113.62 113 SER B O 1
ATOM 1501 N N . HIS C 2 1 ? 82.170 -59.909 18.121 1.00 137.24 68 HIS C N 1
ATOM 1502 C CA . HIS C 2 1 ? 81.780 -60.672 19.291 1.00 139.76 68 HIS C CA 1
ATOM 1503 C C . HIS C 2 1 ? 81.922 -62.151 19.054 1.00 147.53 68 HIS C C 1
ATOM 1504 O O . HIS C 2 1 ? 81.854 -62.612 17.917 1.00 150.43 68 HIS C O 1
ATOM 1511 N N . GLU C 2 2 ? 82.132 -62.888 20.140 1.00 145.08 69 GLU C N 1
ATOM 1512 C CA . GLU C 2 2 ? 82.176 -64.353 20.103 1.00 138.09 69 GLU C CA 1
ATOM 1513 C C . GLU C 2 2 ? 80.793 -64.951 20.361 1.00 134.29 69 GLU C C 1
ATOM 1514 O O . GLU C 2 2 ? 80.195 -64.706 21.408 1.00 139.07 69 GLU C O 1
ATOM 1516 N N . ASN C 2 3 ? 80.295 -65.743 19.410 1.00 122.71 70 ASN C N 1
ATOM 1517 C CA . ASN C 2 3 ? 78.927 -66.270 19.466 1.00 105.35 70 ASN C CA 1
ATOM 1518 C C . ASN C 2 3 ? 78.777 -67.500 20.368 1.00 93.76 70 ASN C C 1
ATOM 1519 O O . ASN C 2 3 ? 79.351 -68.553 20.093 1.00 89.04 70 ASN C O 1
ATOM 1524 N N . ILE C 2 4 ? 77.973 -67.371 21.423 1.00 92.25 71 ILE C N 1
ATOM 1525 C CA . ILE C 2 4 ? 77.768 -68.458 22.384 1.00 91.47 71 ILE C CA 1
ATOM 1526 C C . ILE C 2 4 ? 76.823 -69.509 21.826 1.00 93.37 71 ILE C C 1
ATOM 1527 O O . ILE C 2 4 ? 75.761 -69.176 21.294 1.00 96.45 71 ILE C O 1
ATOM 1532 N N . ASP C 2 5 ? 77.160 -70.770 22.040 1.00 97.99 72 ASP C N 1
ATOM 1533 C CA . ASP C 2 5 ? 76.363 -71.860 21.494 1.00 109.02 72 ASP C CA 1
ATOM 1534 C C . ASP C 2 5 ? 75.803 -72.805 22.524 1.00 105.91 72 ASP C C 1
ATOM 1535 O O . ASP C 2 5 ? 76.488 -73.270 23.403 1.00 104.93 72 ASP C O 1
ATOM 1540 N N . TRP C 2 6 ? 74.537 -73.107 22.368 1.00 100.49 73 TRP C N 1
ATOM 1541 C CA . TRP C 2 6 ? 73.843 -74.006 23.276 1.00 108.69 73 TRP C CA 1
ATOM 1542 C C . TRP C 2 6 ? 73.736 -75.430 22.717 1.00 112.01 73 TRP C C 1
ATOM 1543 O O . TRP C 2 6 ? 73.052 -76.285 23.284 1.00 112.31 73 TRP C O 1
ATOM 1554 N N . GLY C 2 7 ? 74.405 -75.670 21.591 1.00 109.11 74 GLY C N 1
ATOM 1555 C CA . GLY C 2 7 ? 74.389 -76.971 20.941 1.00 100.38 74 GLY C CA 1
ATOM 1556 C C . GLY C 2 7 ? 73.095 -77.272 20.213 1.00 94.97 74 GLY C C 1
ATOM 1557 O O . GLY C 2 7 ? 72.622 -76.461 19.417 1.00 91.65 74 GLY C O 1
ATOM 1558 N N . GLU C 2 8 ? 72.533 -78.450 20.462 1.00 101.99 75 GLU C N 1
ATOM 1559 C CA . GLU C 2 8 ? 71.308 -78.867 19.781 1.00 114.18 75 GLU C CA 1
ATOM 1560 C C . GLU C 2 8 ? 70.066 -78.249 20.428 1.00 115.89 75 GLU C C 1
ATOM 1561 O O . GLU C 2 8 ? 69.927 -78.279 21.653 1.00 122.06 75 GLU C O 1
ATOM 1563 N N . PRO C 2 9 ? 69.167 -77.672 19.606 1.00 104.62 76 PRO C N 1
ATOM 1564 C CA . PRO C 2 9 ? 67.921 -77.103 20.128 1.00 99.05 76 PRO C CA 1
ATOM 1565 C C . PRO C 2 9 ? 67.153 -78.118 20.966 1.00 99.75 76 PRO C C 1
ATOM 1566 O O . PRO C 2 9 ? 67.118 -79.302 20.630 1.00 97.79 76 PRO C O 1
ATOM 1570 N N . LYS C 2 10 ? 66.553 -77.647 22.054 1.00 102.79 77 LYS C N 1
ATOM 1571 C CA . LYS C 2 10 ? 65.869 -78.516 23.003 1.00 103.72 77 LYS C CA 1
ATOM 1572 C C . LYS C 2 10 ? 64.418 -78.074 23.232 1.00 102.58 77 LYS C C 1
ATOM 1573 O O . LYS C 2 10 ? 64.124 -76.879 23.274 1.00 103.22 77 LYS C O 1
ATOM 1575 N N . ASP C 2 11 ? 63.525 -79.053 23.370 1.00 100.31 78 ASP C N 1
ATOM 1576 C CA . ASP C 2 11 ? 62.098 -78.825 23.637 1.00 101.69 78 ASP C CA 1
ATOM 1577 C C . ASP C 2 11 ? 61.402 -77.857 22.674 1.00 110.33 78 ASP C C 1
ATOM 1578 O O . ASP C 2 11 ? 61.337 -78.101 21.465 1.00 115.38 78 ASP C O 1
ATOM 1580 N N . LYS C 2 12 ? 60.870 -76.767 23.219 1.00 105.77 79 LYS C N 1
ATOM 1581 C CA . LYS C 2 12 ? 60.075 -75.838 22.424 1.00 104.17 79 LYS C CA 1
ATOM 1582 C C . LYS C 2 12 ? 60.933 -74.842 21.648 1.00 97.45 79 LYS C C 1
ATOM 1583 O O . LYS C 2 12 ? 60.407 -74.027 20.893 1.00 98.17 79 LYS C O 1
ATOM 1585 N N . GLU C 2 13 ? 62.249 -74.898 21.835 1.00 91.41 80 GLU C N 1
ATOM 1586 C CA . GLU C 2 13 ? 63.140 -74.067 21.040 1.00 90.32 80 GLU C CA 1
ATOM 1587 C C . GLU C 2 13 ? 62.989 -74.511 19.599 1.00 93.47 80 GLU C C 1
ATOM 1588 O O . GLU C 2 13 ? 63.173 -75.690 19.285 1.00 94.76 80 GLU C O 1
ATOM 1594 N N . VAL C 2 14 ? 62.656 -73.571 18.721 1.00 98.77 81 VAL C N 1
ATOM 1595 C CA . VAL C 2 14 ? 62.416 -73.911 17.323 1.00 107.14 81 VAL C CA 1
ATOM 1596 C C . VAL C 2 14 ? 63.709 -73.839 16.525 1.00 106.23 81 VAL C C 1
ATOM 1597 O O . VAL C 2 14 ? 63.721 -74.097 15.320 1.00 112.48 81 VAL C O 1
ATOM 1601 N N . TRP C 2 15 ? 64.780 -73.479 17.203 1.00 98.40 82 TRP C N 1
ATOM 1602 C CA . TRP C 2 15 ? 66.060 -73.370 16.540 1.00 103.91 82 TRP C CA 1
ATOM 1603 C C . TRP C 2 15 ? 67.214 -73.208 17.477 1.00 96.59 82 TRP C C 1
ATOM 1604 O O . TRP C 2 15 ? 68.343 -73.366 17.040 1.00 93.86 82 TRP C O 1
#

Foldseek 3Di:
DDDDFDAQQFWKWFQDVPDIWIWGFHDHRVVCVVQLKTKIFTKDQDDPPDPQWQDQDDVVITTRLCRIDMGNRNVRVMDTPGGGDPVRSVRSVVSVCVVPHD/DDADQDAQQFWKAFDCGWIWHFHDHRVVCVVPQKTKIWTKDADDPPDPQWQWQCDPVHIITTRLCRIDIGRCNVRPMGTPGGGDPVSNVSSVVSVCVVPVDD/DDDDDPPDDDDPRPD

InterPro domains:
  IPR003477 mRNA interferase PemK-like [PF02452] (10-109)
  IPR003477 mRNA interferase PemK-like [PTHR33988] (5-111)
  IPR011067 Plasmid maintenance toxin/Cell growth inhibitor [G3DSA:2.30.30.110] (1-111)

Radius of gyration: 16.72 Å; Cα contacts (8 Å, |Δi|>4): 506; chains: 3; bounding box: 40×34×50 Å

B-factor: mean 68.03, std 24.58, range [22.68, 164.42]

Organism: Escherichia coli (strain K12) (NCBI:txid83333)

Nearest PDB structures (foldseek):
  5co7-assembly2_D  TM=9.913E-01  e=2.839E-18  Escherichia coli
  5cke-assembly1_B  TM=9.829E-01  e=1.474E-17  Escherichia coli K-12
  5co7-assembly3_F  TM=9.761E-01  e=9.205E-18  Escherichia coli
  5ckh-assembly1_A  TM=9.837E-01  e=1.758E-17  Escherichia coli K-12
  1ub4-assembly1_B-2  TM=9.544E-01  e=4.213E-16  Escherichia coli

Sequence (219 aa):
VSRYVPDMGDLIWVDFDPGHRPAVVLSPFMYNNKTGMCLCVPCTTQSKGYPFEVVLSGQEGVALADQVKSIAWRARGATKKGTVAPEELQLIKAKINVLIGLVSRYVPDMGDLIWVDFHRPAVVLSPFMYNNKTGMCLCVPCTTQSKGYPFEVVLSGQERDGVALADQVKSIAWRARGATKKGTVAPEELQLIKAKINVLIGLSHENIDWGEPKDKEVW

GO terms:
  GO:0043068 positive regulation of programmed cell death (P, IMP)
  GO:0004521 RNA endonuclease activity (F, IDA)
  GO:0016075 rRNA catabolic process (P, IDA)
  GO:0006402 mRNA catabolic process (P, IDA)
  GO:0030308 negative regulation of cell growth (P, IMP)
  GO:0005515 protein binding (F, IPI)
  GO:0140677 molecular function activator activity (F, EXP)
  GO:0040008 regulation of growth (P, IDA)
  GO:0044010 single-species biofilm formation (P, IDA)
  GO:0006355 regulation of DNA-templated transcription (P, IDA)
  GO:0042803 protein homodimerization activity (F, IDA)
  GO:0044877 protein-containing complex binding (F, IDA)
  GO:0032991 protein-containing complex (C, IDA)